Protein AF-A0A7Z9XFA1-F1 (afdb_monomer_lite)

Sequence (265 aa):
MKDLTAIIFPHSYLPGAASDRILSSFDSITVCQPWYMGSASGTENNDGRITIVHPPEDLKPPEDFRRLLSEYRLWMSQNKGCTPLPTWGGGNATWEIRHALRQSGKGVREPIEEQTLKWHLVLHLARALEEDRTSADEMLLRVKAERSPLAEALGEANPSQSLFEDLPLSNSHPPIEERHLRHVLGAWFGLFGSSLPDGGSLLTIAPNVLNYATELFGTGPPKPSMEKGASSFRTIYLPRSSVESRMENDSVRAGLSDRTLILVD

Radius of gyration: 21.14 Å; chains: 1; bounding box: 48×52×67 Å

Foldseek 3Di:
DPQAEAEAPPAQAAEQVRVVLVVVPHVAYEHEHEPPDPDRHVDPPPPVRYHYDYFDPVLHADPCLVVVLVVLVVVCVVVPPDDSADDPDPPNCPVVVVVVVVCVVPDDDDPLNVLSSNLSSLNNSVNVVVVVLVVVLVVLVVLQVDQDPCCVVVVDPDRDRRPSPPPDRPVPPDPPPLSSVLSSLLSSCSRCVVVDDQLGEYEYQDVSNVVSLCVVQVPPDFDFDPDPDPWTKTKDARAADDPPPPCPPRSNNNSNHNYMYIHTD

Secondary structure (DSSP, 8-state):
----EEEE-S-S---HHHHHHHHTT-SEEEEE--TTPPPTTSS----TTEEEEPPPGGGPPPTTHHHHHHHHHHHHHHSBTB-SS--TTTT-HHHHHHHHHHHTTS----HHHHHHHHHHHHHHHHHHHHHHHHHHHHHHHHHHHSPPHHHHHHT-SS----TTTTSPPGGGSPP--HHHHHHHHHHHHHHHGGGSPTTPEEEES-HHHHHHHHHHHT--SPEEP---SSS-EEEEEPPPPPTTSS-TT-HHHHHHTT-EEEEE-

pLDDT: mean 74.29, std 15.78, range [37.62, 95.06]

Structure (mmCIF, N/CA/C/O backbone):
data_AF-A0A7Z9XFA1-F1
#
_entry.id   AF-A0A7Z9XFA1-F1
#
loop_
_atom_site.group_PDB
_atom_site.id
_atom_site.type_symbol
_atom_site.label_atom_id
_atom_site.label_alt_id
_atom_site.label_comp_id
_atom_site.label_asym_id
_atom_site.label_entity_id
_atom_site.label_seq_id
_atom_site.pdbx_PDB_ins_code
_atom_site.Cartn_x
_atom_site.Cartn_y
_atom_site.Cartn_z
_atom_site.occupancy
_atom_site.B_iso_or_equiv
_atom_site.auth_seq_id
_atom_site.auth_comp_id
_atom_site.auth_asym_id
_atom_site.auth_atom_id
_atom_site.pdbx_PDB_model_num
ATOM 1 N N . MET A 1 1 ? -5.273 -27.650 7.503 1.00 37.62 1 MET A N 1
ATOM 2 C CA . MET A 1 1 ? -5.909 -26.354 7.181 1.00 37.62 1 MET A CA 1
ATOM 3 C C . MET A 1 1 ? -4.951 -25.630 6.255 1.00 37.62 1 MET A C 1
ATOM 5 O O . MET A 1 1 ? -3.761 -25.856 6.404 1.00 37.62 1 MET A O 1
ATOM 9 N N . LYS A 1 2 ? -5.439 -24.946 5.216 1.00 44.09 2 LYS A N 1
ATOM 10 C CA . LYS A 1 2 ? -4.559 -24.275 4.246 1.00 44.09 2 LYS A CA 1
ATOM 11 C C . LYS A 1 2 ? -3.846 -23.130 4.962 1.00 44.09 2 LYS A C 1
ATOM 13 O O . LYS A 1 2 ? -4.551 -22.359 5.599 1.00 44.09 2 LYS A O 1
ATOM 18 N N . ASP A 1 3 ? -2.527 -23.046 4.816 1.00 59.94 3 ASP A N 1
ATOM 19 C CA . ASP A 1 3 ? -1.733 -21.913 5.291 1.00 59.94 3 ASP A CA 1
ATOM 20 C C . ASP A 1 3 ? -2.282 -20.634 4.638 1.00 59.94 3 ASP A C 1
ATOM 22 O O . ASP A 1 3 ? -2.136 -20.418 3.429 1.00 59.94 3 ASP A O 1
ATOM 26 N N . LEU A 1 4 ? -3.023 -19.834 5.404 1.00 73.00 4 LEU A N 1
ATOM 27 C CA . LEU A 1 4 ? -3.641 -18.604 4.918 1.00 73.00 4 LEU A CA 1
ATOM 28 C C . LEU A 1 4 ? -2.597 -17.492 4.991 1.00 73.00 4 LEU A C 1
ATOM 30 O O . LEU A 1 4 ? -2.482 -16.790 5.993 1.00 73.00 4 LEU A O 1
ATOM 34 N N . THR A 1 5 ? -1.827 -17.344 3.913 1.00 82.56 5 THR A N 1
ATOM 35 C CA . THR A 1 5 ? -0.900 -16.222 3.734 1.00 82.56 5 THR A CA 1
ATOM 36 C C . THR A 1 5 ? -1.596 -15.072 3.017 1.00 82.56 5 THR A C 1
ATOM 38 O O . THR A 1 5 ? -2.158 -15.253 1.934 1.00 82.56 5 THR A O 1
ATOM 41 N N . ALA A 1 6 ? -1.524 -13.874 3.597 1.00 85.94 6 ALA A N 1
ATOM 42 C CA . ALA A 1 6 ? -2.073 -12.662 2.996 1.00 85.94 6 ALA A CA 1
ATOM 43 C C . ALA A 1 6 ? -1.002 -11.590 2.786 1.00 85.94 6 ALA A C 1
ATOM 45 O O . ALA A 1 6 ? -0.051 -11.482 3.562 1.00 85.94 6 ALA A O 1
ATOM 46 N N . ILE A 1 7 ? -1.164 -10.776 1.742 1.00 91.62 7 ILE A N 1
ATOM 47 C CA . ILE A 1 7 ? -0.257 -9.665 1.439 1.00 91.62 7 ILE A CA 1
ATOM 48 C C . ILE A 1 7 ? -0.953 -8.363 1.807 1.00 91.62 7 ILE A C 1
ATOM 50 O O . ILE A 1 7 ? -2.020 -8.066 1.273 1.00 91.62 7 ILE A O 1
ATOM 54 N N . ILE A 1 8 ? -0.355 -7.582 2.702 1.00 91.31 8 ILE A N 1
ATOM 55 C CA . ILE A 1 8 ? -0.896 -6.284 3.096 1.00 91.31 8 ILE A CA 1
ATOM 56 C C . ILE A 1 8 ? -0.854 -5.324 1.908 1.00 91.31 8 ILE A C 1
ATOM 58 O O . ILE A 1 8 ? 0.174 -5.154 1.253 1.00 91.31 8 ILE A O 1
ATOM 62 N N . PHE A 1 9 ? -1.993 -4.690 1.647 1.00 90.44 9 PHE A N 1
ATOM 63 C CA . PHE A 1 9 ? -2.229 -3.874 0.472 1.00 90.44 9 PHE A CA 1
ATOM 64 C C . PHE A 1 9 ? -3.149 -2.679 0.776 1.00 90.44 9 PHE A C 1
ATOM 66 O O . PHE A 1 9 ? -4.169 -2.837 1.450 1.00 90.44 9 PHE A O 1
ATOM 73 N N . PRO A 1 10 ? -2.851 -1.480 0.248 1.00 88.06 10 PRO A N 1
ATOM 74 C CA . PRO A 1 10 ? -1.561 -1.023 -0.285 1.00 88.06 10 PRO A CA 1
ATOM 75 C C . PRO A 1 10 ? -0.602 -0.561 0.831 1.00 88.06 10 PRO A C 1
ATOM 77 O O . PRO A 1 10 ? 0.378 0.131 0.562 1.00 88.06 10 PRO A O 1
ATOM 80 N N . HIS A 1 11 ? -0.915 -0.861 2.092 1.00 84.19 11 HIS A N 1
ATOM 81 C CA . HIS A 1 11 ? -0.207 -0.304 3.239 1.00 84.19 11 HIS A CA 1
ATOM 82 C C . HIS A 1 11 ? 1.220 -0.854 3.350 1.00 84.19 11 HIS A C 1
ATOM 84 O O . HIS A 1 11 ? 1.464 -2.049 3.184 1.00 84.19 11 HIS A O 1
ATOM 90 N N . SER A 1 12 ? 2.162 0.029 3.680 1.00 78.94 12 SER A N 1
ATOM 91 C CA . SER A 1 12 ? 3.558 -0.319 4.004 1.00 78.94 12 SER A CA 1
ATOM 92 C C . SER A 1 12 ? 3.850 -0.228 5.505 1.00 78.94 12 SER A C 1
ATOM 94 O O . SER A 1 12 ? 5.006 -0.255 5.931 1.00 78.94 12 SER A O 1
ATOM 96 N N . TYR A 1 13 ? 2.798 -0.062 6.299 1.00 78.75 13 TYR A N 1
ATOM 97 C CA . TYR A 1 13 ? 2.817 0.062 7.745 1.00 78.75 13 TYR A CA 1
ATOM 98 C C . TYR A 1 13 ? 1.612 -0.679 8.309 1.00 78.75 13 TYR A C 1
ATOM 100 O O . TYR A 1 13 ? 0.538 -0.677 7.704 1.00 78.75 13 TYR A O 1
ATOM 108 N N . LEU A 1 14 ? 1.802 -1.324 9.455 1.00 76.62 14 LEU A N 1
ATOM 109 C CA . LEU A 1 14 ? 0.739 -2.031 10.135 1.00 76.62 14 LEU A CA 1
ATOM 110 C C . LEU A 1 14 ? 0.740 -1.655 11.625 1.00 76.62 14 LEU A C 1
ATOM 112 O O . LEU A 1 14 ? 1.690 -1.996 12.334 1.00 76.62 14 LEU A O 1
ATOM 116 N N . PRO A 1 15 ? -0.297 -0.947 12.112 1.00 72.00 15 PRO A N 1
ATOM 117 C CA . PRO A 1 15 ? -0.417 -0.616 13.528 1.00 72.00 15 PRO A CA 1
ATOM 118 C C . PRO A 1 15 ? -0.464 -1.879 14.397 1.00 72.00 15 PRO A C 1
ATOM 120 O O . PRO A 1 15 ? -1.084 -2.868 14.006 1.00 72.00 15 PRO A O 1
ATOM 123 N N . GLY A 1 16 ? 0.104 -1.831 15.606 1.00 70.00 16 GLY A N 1
ATOM 124 C CA . GLY A 1 16 ? 0.173 -2.995 16.508 1.00 70.00 16 GLY A CA 1
ATOM 125 C C . GLY A 1 16 ? -1.194 -3.617 16.843 1.00 70.00 16 GLY A C 1
ATOM 126 O O . GLY A 1 16 ? -1.362 -4.832 16.835 1.00 70.00 16 GLY A O 1
ATOM 127 N N . ALA A 1 17 ? -2.228 -2.794 17.040 1.00 71.19 17 ALA A N 1
ATOM 128 C CA . ALA A 1 17 ? -3.584 -3.305 17.265 1.00 71.19 17 ALA A CA 1
ATOM 129 C C . ALA A 1 17 ? -4.163 -4.026 16.027 1.00 71.19 17 ALA A C 1
ATOM 131 O O . ALA A 1 17 ? -4.933 -4.980 16.153 1.00 71.19 17 ALA A O 1
ATOM 132 N N . ALA A 1 18 ? -3.779 -3.593 14.821 1.00 75.62 18 ALA A N 1
ATOM 133 C CA . ALA A 1 18 ? -4.190 -4.232 13.577 1.00 75.62 18 ALA A CA 1
ATOM 134 C C . ALA A 1 18 ? -3.408 -5.531 13.316 1.00 75.62 18 ALA A C 1
ATOM 136 O O . ALA A 1 18 ? -3.999 -6.472 12.781 1.00 75.62 18 ALA A O 1
ATOM 137 N N . SER A 1 19 ? -2.128 -5.627 13.716 1.00 79.31 19 SER A N 1
ATOM 138 C CA . SER A 1 19 ? -1.338 -6.865 13.563 1.00 79.31 19 SER A CA 1
ATOM 139 C C . SER A 1 19 ? -1.938 -8.001 14.344 1.00 79.31 19 SER A C 1
ATOM 141 O O . SER A 1 19 ? -2.145 -9.063 13.769 1.00 79.31 19 SER A O 1
ATOM 143 N N . ASP A 1 20 ? -2.285 -7.773 15.606 1.00 80.44 20 ASP A N 1
ATOM 144 C CA . ASP A 1 20 ? -2.799 -8.836 16.465 1.00 80.44 20 ASP A CA 1
ATOM 145 C C . ASP A 1 20 ? -4.132 -9.369 15.933 1.00 80.44 20 ASP A C 1
ATOM 147 O O . ASP A 1 20 ? -4.353 -10.580 15.855 1.00 80.44 20 ASP A O 1
ATOM 151 N N . ARG A 1 21 ? -5.000 -8.460 15.470 1.00 80.31 21 ARG A N 1
ATOM 152 C CA . ARG A 1 21 ? -6.277 -8.816 14.847 1.00 80.31 21 ARG A CA 1
ATOM 153 C C . ARG A 1 21 ? -6.078 -9.634 13.577 1.00 80.31 21 ARG A C 1
ATOM 155 O O . ARG A 1 21 ? -6.737 -10.654 13.407 1.00 80.31 21 ARG A O 1
ATOM 162 N N . ILE A 1 22 ? -5.181 -9.218 12.690 1.00 84.06 22 ILE A N 1
ATOM 163 C CA . ILE A 1 22 ? -4.935 -9.923 11.429 1.00 84.06 22 ILE A CA 1
ATOM 164 C C . ILE A 1 22 ? -4.282 -11.286 11.697 1.00 84.06 22 ILE A C 1
ATOM 166 O O . ILE A 1 22 ? -4.760 -12.308 11.216 1.00 84.06 22 ILE A O 1
ATOM 170 N N . LEU A 1 23 ? -3.250 -11.330 12.536 1.00 84.62 23 LEU A N 1
ATOM 171 C CA . LEU A 1 23 ? -2.526 -12.550 12.898 1.00 84.62 23 LEU A CA 1
ATOM 172 C C . LEU A 1 23 ? -3.360 -13.541 13.726 1.00 84.62 23 LEU A C 1
ATOM 174 O O . LEU A 1 23 ? -2.935 -14.677 13.927 1.00 84.62 23 LEU A O 1
ATOM 178 N N . SER A 1 24 ? -4.540 -13.145 14.214 1.00 83.38 24 SER A N 1
ATOM 179 C CA . SER A 1 24 ? -5.517 -14.077 14.795 1.00 83.38 24 SER A CA 1
ATOM 180 C C . SER A 1 24 ? -6.220 -14.946 13.745 1.00 83.38 24 SER A C 1
ATOM 182 O O . SER A 1 24 ? -6.777 -15.987 14.082 1.00 83.38 24 SER A O 1
ATOM 184 N N . SER A 1 25 ? -6.226 -14.503 12.484 1.00 83.06 25 SER A N 1
ATOM 185 C CA . SER A 1 25 ? -7.003 -15.103 11.392 1.00 83.06 25 SER A CA 1
ATOM 186 C C . SER A 1 25 ? -6.153 -15.561 10.203 1.00 83.06 25 SER A C 1
ATOM 188 O O . SER A 1 25 ? -6.661 -16.264 9.334 1.00 83.06 25 SER A O 1
ATOM 190 N N . PHE A 1 26 ? -4.878 -15.173 10.163 1.00 84.56 26 PHE A N 1
ATOM 191 C CA . PHE A 1 26 ? -3.915 -15.553 9.132 1.00 84.56 26 PHE A CA 1
ATOM 192 C C . PHE A 1 26 ? -2.676 -16.171 9.780 1.00 84.56 26 PHE A C 1
ATOM 194 O O . PHE A 1 26 ? -2.182 -15.663 10.789 1.00 84.56 26 PHE A O 1
ATOM 201 N N . ASP A 1 27 ? -2.160 -17.246 9.183 1.00 84.94 27 ASP A N 1
ATOM 20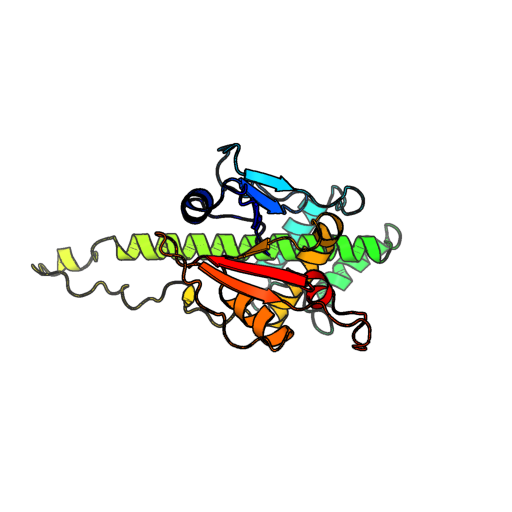2 C CA . ASP A 1 27 ? -0.977 -17.952 9.691 1.00 84.94 27 ASP A CA 1
ATOM 203 C C . ASP A 1 27 ? 0.289 -17.109 9.522 1.00 84.94 27 ASP A C 1
ATOM 205 O O . ASP A 1 27 ? 1.179 -17.113 10.375 1.00 84.94 27 ASP A O 1
ATOM 209 N N . SER A 1 28 ? 0.353 -16.358 8.421 1.00 87.25 28 SER A N 1
ATOM 210 C CA . SER A 1 28 ? 1.429 -15.423 8.125 1.00 87.25 28 SER A CA 1
ATOM 211 C C . SER A 1 28 ? 0.945 -14.253 7.274 1.00 87.25 28 SER A C 1
ATOM 213 O O . SER A 1 28 ? -0.002 -14.361 6.490 1.00 87.25 28 SER A O 1
ATOM 215 N N . ILE A 1 29 ? 1.620 -13.114 7.414 1.00 88.31 29 ILE A N 1
ATOM 216 C CA . ILE A 1 29 ? 1.368 -11.922 6.606 1.00 88.31 29 ILE A CA 1
ATOM 217 C C . ILE A 1 29 ? 2.644 -11.438 5.937 1.00 88.31 29 ILE A C 1
ATOM 219 O O . ILE A 1 29 ? 3.723 -11.452 6.525 1.00 88.31 29 ILE A O 1
ATOM 223 N N . THR A 1 30 ? 2.507 -10.976 4.699 1.00 89.94 30 THR A N 1
ATOM 224 C CA . THR A 1 30 ? 3.579 -10.307 3.963 1.00 89.94 30 THR A CA 1
ATOM 225 C C . THR A 1 30 ? 3.333 -8.808 3.951 1.00 89.94 30 THR A C 1
ATOM 227 O O . THR A 1 30 ? 2.271 -8.358 3.521 1.00 89.94 30 THR A O 1
ATOM 230 N N . VAL A 1 31 ? 4.319 -8.029 4.388 1.00 90.12 31 VAL A N 1
ATOM 231 C CA . VAL A 1 31 ? 4.293 -6.567 4.328 1.00 90.12 31 VAL A CA 1
ATOM 232 C C . VAL A 1 31 ? 5.292 -6.087 3.284 1.00 90.12 31 VAL A C 1
ATOM 234 O O . VAL A 1 31 ? 6.493 -6.341 3.379 1.00 90.12 31 VAL A O 1
ATOM 237 N N . CYS A 1 32 ? 4.790 -5.369 2.285 1.00 91.31 32 CYS A N 1
ATOM 238 C CA . CYS A 1 32 ? 5.608 -4.761 1.245 1.00 91.31 32 CYS A CA 1
ATOM 239 C C . CYS A 1 32 ? 6.155 -3.410 1.732 1.00 91.31 32 CYS A C 1
ATOM 241 O O . CYS A 1 32 ? 5.410 -2.433 1.864 1.00 91.31 32 CYS A O 1
ATOM 243 N N . GLN A 1 33 ? 7.461 -3.355 2.008 1.00 92.00 33 GLN A N 1
ATOM 244 C CA . GLN A 1 33 ? 8.127 -2.194 2.597 1.00 92.00 33 GLN A CA 1
ATOM 245 C C . GLN A 1 33 ? 9.089 -1.537 1.594 1.00 92.00 33 GLN A C 1
ATOM 247 O O . GLN A 1 33 ? 10.103 -2.137 1.231 1.00 92.00 33 GLN A O 1
ATOM 252 N N . PRO A 1 34 ? 8.833 -0.286 1.174 1.00 92.75 34 PRO A N 1
ATOM 253 C CA . PRO A 1 34 ? 9.753 0.483 0.346 1.00 92.75 34 PRO A CA 1
ATOM 254 C C . PRO A 1 34 ? 11.147 0.595 0.967 1.00 92.75 34 PRO A C 1
ATOM 256 O O . PRO A 1 34 ? 11.316 0.647 2.189 1.00 92.75 34 PRO A O 1
ATOM 259 N N . TRP A 1 35 ? 12.165 0.682 0.115 1.00 92.06 35 TRP A N 1
ATOM 260 C CA . TRP A 1 35 ? 13.543 0.891 0.546 1.00 92.06 35 TRP A CA 1
ATOM 261 C C . TRP A 1 35 ? 13.679 2.152 1.408 1.00 92.06 35 TRP A C 1
ATOM 263 O O . TRP A 1 35 ? 13.009 3.165 1.192 1.00 92.06 35 TRP A O 1
ATOM 273 N N . TYR A 1 36 ? 14.570 2.078 2.401 1.00 89.81 36 TYR A N 1
ATOM 274 C CA . TYR A 1 36 ? 14.840 3.136 3.385 1.00 89.81 36 TYR A CA 1
ATOM 275 C C . TYR A 1 36 ? 13.651 3.556 4.260 1.00 89.81 36 TYR A C 1
ATOM 277 O O . TYR A 1 36 ? 13.759 4.544 4.988 1.00 89.81 36 TYR A O 1
ATOM 285 N N . MET A 1 37 ? 12.530 2.840 4.206 1.00 86.88 37 MET A N 1
ATOM 286 C CA . MET A 1 37 ? 11.410 3.050 5.115 1.00 86.88 37 MET A CA 1
ATOM 287 C C . MET A 1 37 ? 11.708 2.408 6.478 1.00 86.88 37 MET A C 1
ATOM 289 O O . MET A 1 37 ? 12.384 1.380 6.538 1.00 86.88 37 MET A O 1
ATOM 293 N N . GLY A 1 38 ? 11.233 3.024 7.568 1.00 77.88 38 GLY A N 1
ATOM 294 C CA . GLY A 1 38 ? 11.349 2.464 8.921 1.00 77.88 38 GLY A CA 1
ATOM 295 C C . GLY A 1 38 ? 10.580 1.147 9.080 1.00 77.88 38 GLY A C 1
ATOM 296 O O . GLY A 1 38 ? 9.800 0.780 8.204 1.00 77.88 38 GLY A O 1
ATOM 297 N N . SER A 1 39 ? 10.776 0.432 10.193 1.00 70.69 39 SER A N 1
ATOM 298 C CA . SER A 1 39 ? 10.099 -0.855 10.433 1.00 70.69 39 SER A CA 1
ATOM 299 C C . SER A 1 39 ? 8.576 -0.732 10.309 1.00 70.69 39 SER A C 1
ATOM 301 O O . SER A 1 39 ? 7.979 0.194 10.866 1.00 70.69 39 SER A O 1
ATOM 303 N N . ALA A 1 40 ? 7.946 -1.642 9.564 1.00 61.28 40 ALA A N 1
ATOM 304 C CA . ALA A 1 40 ? 6.504 -1.644 9.336 1.00 61.28 40 ALA A CA 1
ATOM 305 C C . ALA A 1 40 ? 5.661 -1.980 10.582 1.00 61.28 40 ALA A C 1
ATOM 307 O O . ALA A 1 40 ? 4.485 -1.637 10.602 1.00 61.28 40 ALA A O 1
ATOM 308 N N . SER A 1 41 ? 6.241 -2.604 11.613 1.00 56.28 41 SER A N 1
ATOM 309 C CA . SER A 1 41 ? 5.545 -3.046 12.836 1.00 56.28 41 SER A CA 1
ATOM 310 C C . SER A 1 41 ? 5.582 -2.034 13.990 1.00 56.28 41 SER A C 1
ATOM 312 O O . SER A 1 41 ? 5.064 -2.314 15.070 1.00 56.28 41 SER A O 1
ATOM 314 N N . GLY A 1 42 ? 6.256 -0.884 13.831 1.00 52.22 42 GLY A N 1
ATOM 315 C CA . GLY A 1 42 ? 6.426 0.132 14.891 1.00 52.22 42 GLY A CA 1
ATOM 316 C C . GLY A 1 42 ? 7.200 -0.335 16.140 1.00 52.22 42 GLY A C 1
ATOM 317 O O . GLY A 1 42 ? 7.574 0.478 16.977 1.00 52.22 42 GLY A O 1
ATOM 318 N N . THR A 1 43 ? 7.485 -1.630 16.248 1.00 46.84 43 THR A N 1
ATOM 319 C CA . THR A 1 43 ? 8.202 -2.294 17.332 1.00 46.84 43 THR A CA 1
ATOM 320 C C . THR A 1 43 ? 9.123 -3.338 16.714 1.00 46.84 43 THR A C 1
ATOM 322 O O . THR A 1 43 ? 8.735 -4.047 15.787 1.00 46.84 43 THR A O 1
ATOM 325 N N . GLU A 1 44 ? 10.348 -3.463 17.218 1.00 49.00 44 GLU A N 1
ATOM 326 C CA . GLU A 1 44 ? 11.318 -4.507 16.835 1.00 49.00 44 GLU A CA 1
ATOM 327 C C . GLU A 1 44 ? 10.875 -5.925 17.267 1.00 49.00 44 GLU A C 1
ATOM 329 O O . GLU A 1 44 ? 11.697 -6.818 17.459 1.00 49.00 44 GLU A O 1
ATOM 334 N N . ASN A 1 45 ? 9.571 -6.153 17.448 1.00 48.19 45 ASN A N 1
ATOM 335 C CA . ASN A 1 45 ? 9.018 -7.476 17.665 1.00 48.19 45 ASN A CA 1
ATOM 336 C C . ASN A 1 45 ? 8.991 -8.202 16.317 1.00 48.19 45 ASN A C 1
ATOM 338 O O . ASN A 1 45 ? 8.052 -8.075 15.533 1.00 48.19 45 ASN A O 1
ATOM 342 N N . ASN A 1 46 ? 10.056 -8.956 16.051 1.00 58.69 46 ASN A N 1
ATOM 343 C CA . ASN A 1 46 ? 10.097 -9.961 14.995 1.00 58.69 46 ASN A CA 1
ATOM 344 C C . ASN A 1 46 ? 9.127 -11.105 15.347 1.00 58.69 46 ASN A C 1
ATOM 346 O O . ASN A 1 46 ? 9.553 -12.168 15.800 1.00 58.69 46 ASN A O 1
ATOM 350 N N . ASP A 1 47 ? 7.818 -10.896 15.172 1.00 70.69 47 ASP A N 1
ATOM 351 C CA . ASP A 1 47 ? 6.877 -12.015 15.090 1.00 70.69 47 ASP A CA 1
ATOM 352 C C . ASP A 1 47 ? 7.232 -12.799 13.819 1.00 70.69 47 ASP A C 1
ATOM 354 O O . ASP A 1 47 ? 7.161 -12.265 12.710 1.00 70.69 47 ASP A O 1
ATOM 358 N N . GLY A 1 48 ? 7.641 -14.062 13.976 1.00 78.94 48 GLY A N 1
ATOM 359 C CA . GLY A 1 48 ? 8.048 -14.935 12.868 1.00 78.94 48 GLY A CA 1
ATOM 360 C C . GLY A 1 48 ? 6.952 -15.176 11.822 1.00 78.94 48 GLY A C 1
ATOM 361 O O . GLY A 1 48 ? 7.228 -15.759 10.777 1.00 78.94 48 GLY A O 1
ATOM 362 N N . ARG A 1 49 ? 5.721 -14.720 12.084 1.00 85.00 49 ARG A N 1
ATOM 363 C CA . ARG A 1 49 ? 4.592 -14.746 11.148 1.00 85.00 49 ARG A CA 1
ATOM 364 C C . ARG A 1 49 ? 4.540 -13.536 10.211 1.00 85.00 49 ARG A C 1
ATOM 366 O O . ARG A 1 49 ? 3.774 -13.564 9.251 1.00 85.00 49 ARG A O 1
ATOM 373 N N . ILE A 1 50 ? 5.332 -12.488 10.448 1.00 86.19 50 ILE A N 1
ATOM 374 C CA . ILE A 1 50 ? 5.396 -11.297 9.589 1.00 86.19 50 ILE A CA 1
ATOM 375 C C . ILE A 1 50 ? 6.633 -11.381 8.691 1.00 86.19 50 ILE A C 1
ATOM 377 O O . ILE A 1 50 ? 7.767 -11.339 9.159 1.00 86.19 50 ILE A O 1
ATOM 381 N N . THR A 1 51 ? 6.418 -11.455 7.380 1.00 88.25 51 THR A N 1
ATOM 382 C CA . THR A 1 51 ? 7.484 -11.419 6.371 1.00 88.25 51 THR A CA 1
ATOM 383 C C . THR A 1 51 ? 7.544 -10.038 5.729 1.00 88.25 51 THR A C 1
ATOM 385 O O . THR A 1 51 ? 6.537 -9.543 5.228 1.00 88.25 51 THR A O 1
ATOM 388 N N . ILE A 1 52 ? 8.721 -9.413 5.707 1.00 88.12 52 ILE A N 1
ATOM 389 C CA . ILE A 1 52 ? 8.932 -8.134 5.020 1.00 88.12 52 ILE A CA 1
ATOM 390 C C . ILE A 1 52 ? 9.510 -8.404 3.632 1.00 88.12 52 ILE A C 1
ATOM 392 O O . ILE A 1 52 ? 10.524 -9.086 3.499 1.00 88.12 52 ILE A O 1
ATOM 396 N N . VAL A 1 53 ? 8.878 -7.841 2.603 1.00 90.25 53 VAL A N 1
ATOM 397 C CA . VAL A 1 53 ? 9.358 -7.888 1.217 1.00 90.25 53 VAL A CA 1
ATOM 398 C C . VAL A 1 53 ? 9.713 -6.480 0.763 1.00 90.25 53 VAL A C 1
ATOM 400 O O . VAL A 1 53 ? 8.895 -5.561 0.838 1.00 90.25 53 VAL A O 1
ATOM 403 N N . HIS A 1 54 ? 10.938 -6.316 0.272 1.00 92.25 54 HIS A N 1
ATOM 404 C CA . HIS A 1 54 ? 11.396 -5.078 -0.350 1.00 92.25 54 HIS A CA 1
ATOM 405 C C . HIS A 1 54 ? 11.177 -5.103 -1.867 1.00 92.25 54 HIS A C 1
ATOM 407 O O . HIS A 1 54 ? 11.072 -6.185 -2.453 1.00 92.25 54 HIS A O 1
ATOM 413 N N . PRO A 1 55 ? 11.116 -3.927 -2.523 1.00 93.44 55 PRO A N 1
ATOM 414 C CA . PRO A 1 55 ? 11.172 -3.866 -3.976 1.00 93.44 55 PRO A CA 1
ATOM 415 C C . PRO A 1 55 ? 12.462 -4.526 -4.491 1.00 93.44 55 PRO A C 1
ATOM 417 O O . PRO A 1 55 ? 13.469 -4.508 -3.775 1.00 93.44 55 PRO A O 1
ATOM 420 N N . PRO A 1 56 ? 12.469 -5.053 -5.724 1.00 92.88 56 PRO A N 1
ATOM 421 C CA . PRO A 1 56 ? 13.681 -5.503 -6.404 1.00 92.88 56 PRO A CA 1
ATOM 422 C C . PRO A 1 56 ? 14.849 -4.497 -6.314 1.00 92.88 56 PRO A C 1
ATOM 424 O O . PRO A 1 56 ? 14.635 -3.287 -6.189 1.00 92.88 56 PRO A O 1
ATOM 427 N N . GLU A 1 57 ? 16.095 -4.985 -6.345 1.00 91.25 57 GLU A N 1
ATOM 428 C CA . GLU A 1 57 ? 17.298 -4.140 -6.185 1.00 91.25 57 GLU A CA 1
ATOM 429 C C . GLU A 1 57 ? 17.471 -3.125 -7.329 1.00 91.25 57 GLU A C 1
ATOM 431 O O . GLU A 1 57 ? 17.977 -2.031 -7.101 1.00 91.25 57 GLU A O 1
ATOM 436 N N . ASP A 1 58 ? 17.000 -3.429 -8.537 1.00 90.25 58 ASP A N 1
ATOM 437 C CA . ASP A 1 58 ? 16.943 -2.492 -9.669 1.00 90.25 58 ASP A CA 1
ATOM 438 C C . ASP A 1 58 ? 15.935 -1.351 -9.444 1.00 90.25 58 ASP A C 1
ATOM 440 O O . ASP A 1 58 ? 16.081 -0.267 -10.006 1.00 90.25 58 ASP A O 1
ATOM 444 N N . LEU A 1 59 ? 14.954 -1.555 -8.559 1.00 91.88 59 LEU A N 1
ATOM 445 C CA . LEU A 1 59 ? 14.015 -0.528 -8.101 1.00 91.88 59 LEU A CA 1
ATOM 446 C C . LEU A 1 59 ? 14.457 0.134 -6.789 1.00 91.88 59 LEU A C 1
ATOM 448 O O . LEU A 1 59 ? 13.665 0.809 -6.118 1.00 91.88 59 LEU A O 1
ATOM 452 N N . LYS A 1 60 ? 15.714 -0.044 -6.381 1.00 92.44 60 LYS A N 1
ATOM 453 C CA . LYS A 1 60 ? 16.259 0.615 -5.199 1.00 92.44 60 LYS A CA 1
ATOM 454 C C . LYS A 1 60 ? 16.578 2.076 -5.498 1.00 92.44 60 LYS A C 1
ATOM 456 O O . LYS A 1 60 ? 17.307 2.371 -6.443 1.00 92.44 60 LYS A O 1
ATOM 461 N N . PRO A 1 61 ? 16.064 3.024 -4.696 1.00 88.94 61 PRO A N 1
ATOM 462 C CA . PRO A 1 61 ? 16.359 4.420 -4.919 1.00 88.94 61 PRO A CA 1
ATOM 463 C C . PRO A 1 61 ? 17.814 4.714 -4.510 1.00 88.94 61 PRO A C 1
ATOM 465 O O . PRO A 1 61 ? 18.400 3.996 -3.686 1.00 88.94 61 PRO A O 1
ATOM 468 N N . PRO A 1 62 ? 18.408 5.788 -5.052 1.00 87.00 62 PRO A N 1
ATOM 469 C CA . PRO A 1 62 ? 19.785 6.163 -4.753 1.00 87.00 62 PRO A CA 1
ATOM 470 C C . PRO A 1 62 ? 19.979 6.459 -3.261 1.00 87.00 62 PRO A C 1
ATOM 472 O O . PRO A 1 62 ? 19.035 6.805 -2.549 1.00 87.00 62 PRO A O 1
ATOM 475 N N . GLU A 1 63 ? 21.218 6.366 -2.781 1.00 83.00 63 GLU A N 1
ATOM 476 C CA . GLU A 1 63 ? 21.551 6.554 -1.358 1.00 83.00 63 GLU A CA 1
ATOM 477 C C . GLU A 1 63 ? 21.117 7.924 -0.809 1.00 83.00 63 GLU A C 1
ATOM 479 O O . GLU A 1 63 ? 20.749 8.054 0.360 1.00 83.00 63 GLU A O 1
ATOM 484 N N . ASP A 1 64 ? 21.090 8.954 -1.662 1.00 84.38 64 ASP A N 1
ATOM 485 C CA . ASP A 1 64 ? 20.668 10.300 -1.281 1.00 84.38 64 ASP A CA 1
ATOM 486 C C . ASP A 1 64 ? 19.142 10.476 -1.190 1.00 84.38 64 ASP A C 1
ATOM 488 O O . ASP A 1 64 ? 18.665 11.559 -0.843 1.00 84.38 64 ASP A O 1
ATOM 492 N N . PHE A 1 65 ? 18.365 9.410 -1.406 1.00 87.56 65 PHE A N 1
ATOM 493 C CA . PHE A 1 65 ? 16.911 9.420 -1.274 1.00 87.56 65 PHE A CA 1
ATOM 494 C C . PHE A 1 65 ? 16.439 9.907 0.097 1.00 87.56 65 PHE A C 1
ATOM 496 O O . PHE A 1 65 ? 15.516 10.714 0.176 1.00 87.56 65 PHE A O 1
ATOM 503 N N . ARG A 1 66 ? 17.093 9.482 1.188 1.00 86.88 66 ARG A N 1
ATOM 504 C CA . ARG A 1 66 ? 16.718 9.921 2.548 1.00 86.88 66 ARG A CA 1
ATOM 505 C C . ARG A 1 66 ? 16.827 11.439 2.702 1.00 86.88 66 ARG A C 1
ATOM 507 O O . ARG A 1 66 ? 15.960 12.065 3.311 1.00 86.88 66 ARG A O 1
ATOM 514 N N . ARG A 1 67 ? 17.863 12.037 2.100 1.00 85.75 67 ARG A N 1
ATOM 515 C CA . ARG A 1 67 ? 18.037 13.492 2.053 1.00 85.75 67 ARG A CA 1
ATOM 516 C C . ARG A 1 67 ? 16.912 14.132 1.241 1.00 85.75 67 ARG A C 1
ATOM 518 O O . ARG A 1 67 ? 16.257 15.036 1.752 1.00 85.75 67 ARG A O 1
ATOM 525 N N . LEU A 1 68 ? 16.631 13.629 0.037 1.00 84.12 68 LEU A N 1
ATOM 526 C CA . LEU A 1 68 ? 15.549 14.141 -0.818 1.00 84.12 68 LEU A CA 1
ATOM 527 C C . LEU A 1 68 ? 14.179 14.089 -0.123 1.00 84.12 68 LEU A C 1
ATOM 529 O O . LEU A 1 68 ? 13.431 15.063 -0.167 1.00 84.12 68 LEU A O 1
ATOM 533 N N . LEU A 1 69 ? 13.876 12.990 0.572 1.00 85.19 69 LEU A N 1
ATOM 534 C CA . LEU A 1 69 ? 12.646 12.834 1.345 1.00 85.19 69 LEU A CA 1
ATOM 535 C C . LEU A 1 69 ? 12.549 13.876 2.467 1.00 85.19 69 LEU A C 1
ATOM 537 O O . LEU A 1 69 ? 11.494 14.482 2.655 1.00 85.19 69 LEU A O 1
ATOM 541 N N . SER A 1 70 ? 13.644 14.117 3.194 1.00 84.88 70 SER A N 1
ATOM 542 C CA . SER A 1 70 ? 13.672 15.127 4.259 1.00 84.88 70 SER A CA 1
ATOM 543 C C . SER A 1 70 ? 13.487 16.550 3.723 1.00 84.88 70 SER A C 1
ATOM 545 O O . SER A 1 70 ? 12.716 17.323 4.291 1.00 84.88 70 SER A O 1
ATOM 547 N N . GLU A 1 71 ? 14.110 16.877 2.586 1.00 84.50 71 GLU A N 1
ATOM 548 C CA . GLU A 1 71 ? 13.942 18.170 1.922 1.00 84.50 71 GLU A CA 1
ATOM 549 C C . GLU A 1 71 ? 12.501 18.370 1.446 1.00 84.50 71 GLU A C 1
ATOM 551 O O . GLU A 1 71 ? 11.934 19.446 1.633 1.00 84.50 71 GLU A O 1
ATOM 556 N N . TYR A 1 72 ? 11.885 17.332 0.870 1.00 81.62 72 TYR A N 1
ATOM 557 C CA . TYR A 1 72 ? 10.493 17.391 0.432 1.00 81.62 72 TYR A CA 1
ATOM 558 C C . TYR A 1 72 ? 9.535 17.600 1.611 1.00 81.62 72 TYR A C 1
ATOM 560 O O . TYR A 1 72 ? 8.664 18.466 1.556 1.00 81.62 72 TYR A O 1
ATOM 568 N N . ARG A 1 73 ? 9.723 16.862 2.713 1.00 81.75 73 ARG A N 1
ATOM 569 C CA . ARG A 1 73 ? 8.921 17.027 3.936 1.00 81.75 73 ARG A CA 1
ATOM 570 C C . ARG A 1 73 ? 9.063 18.430 4.531 1.00 81.75 73 ARG A C 1
ATOM 572 O O . ARG A 1 73 ? 8.059 19.036 4.899 1.00 81.75 73 ARG A O 1
ATOM 579 N N . LEU A 1 74 ? 10.284 18.968 4.576 1.00 83.00 74 LEU A N 1
ATOM 580 C CA . LEU A 1 74 ? 10.533 20.343 5.016 1.00 83.00 74 LEU A CA 1
ATOM 581 C C . LEU A 1 74 ? 9.852 21.363 4.098 1.00 83.00 74 LEU A C 1
ATOM 583 O O . LEU A 1 74 ? 9.262 22.331 4.566 1.00 83.00 74 LEU A O 1
ATOM 587 N N . TRP A 1 75 ? 9.902 21.147 2.786 1.00 81.12 75 TRP A N 1
ATOM 588 C CA . TRP A 1 75 ? 9.216 22.018 1.842 1.00 81.12 75 TRP A CA 1
ATOM 589 C C . TRP A 1 75 ? 7.698 21.993 2.057 1.00 81.12 75 TRP A C 1
ATOM 591 O O . TRP A 1 75 ? 7.085 23.057 2.127 1.00 81.12 75 TRP A O 1
ATOM 601 N N . MET A 1 76 ? 7.089 20.818 2.239 1.00 74.38 76 MET A N 1
ATOM 602 C CA . MET A 1 76 ? 5.655 20.714 2.532 1.00 74.38 76 MET A CA 1
ATOM 603 C C . MET A 1 76 ? 5.264 21.442 3.823 1.00 74.38 76 MET A C 1
ATOM 605 O O . MET A 1 76 ? 4.248 22.132 3.847 1.00 74.38 76 MET A O 1
ATOM 609 N N . SER A 1 77 ? 6.071 21.341 4.886 1.00 77.06 77 SER A N 1
ATOM 610 C CA . SER A 1 77 ? 5.765 22.018 6.155 1.00 77.06 77 SER A CA 1
ATOM 611 C C . SER A 1 77 ? 5.806 23.547 6.036 1.00 77.06 77 SER A C 1
ATOM 613 O O . SER A 1 77 ? 5.064 24.242 6.735 1.00 77.06 77 SER A O 1
ATOM 615 N N . GLN A 1 78 ? 6.622 24.064 5.112 1.00 76.62 78 GLN A N 1
ATOM 616 C CA . GLN A 1 78 ? 6.715 25.484 4.766 1.00 76.62 78 GLN A CA 1
ATOM 617 C C . GLN A 1 78 ? 5.627 25.945 3.780 1.00 76.62 78 GLN A C 1
ATOM 619 O O . GLN A 1 78 ? 5.351 27.138 3.704 1.00 76.62 78 GLN A O 1
ATOM 624 N N . ASN A 1 79 ? 4.998 25.026 3.040 1.00 71.44 79 ASN A N 1
ATOM 625 C CA . ASN A 1 79 ? 4.012 25.315 1.989 1.00 71.44 79 ASN A CA 1
ATOM 626 C C . ASN A 1 79 ? 2.652 24.686 2.332 1.00 71.44 79 ASN A C 1
ATOM 628 O O . ASN A 1 79 ? 2.094 23.884 1.578 1.00 71.44 79 ASN A O 1
ATOM 632 N N . LYS A 1 80 ? 2.114 25.059 3.501 1.00 66.19 80 LYS A N 1
ATOM 633 C CA . LYS A 1 80 ? 0.792 24.619 3.969 1.00 66.19 80 LYS A CA 1
ATOM 634 C C . LYS A 1 80 ? -0.283 25.076 2.973 1.00 66.19 80 LYS A C 1
ATOM 636 O O . LYS A 1 80 ? -0.506 26.272 2.822 1.00 66.19 80 LYS A O 1
ATOM 641 N N . GLY A 1 81 ? -0.923 24.128 2.286 1.00 57.53 81 GLY A N 1
ATOM 642 C CA . GLY A 1 81 ? -1.941 24.388 1.255 1.00 57.53 81 GLY A CA 1
ATOM 64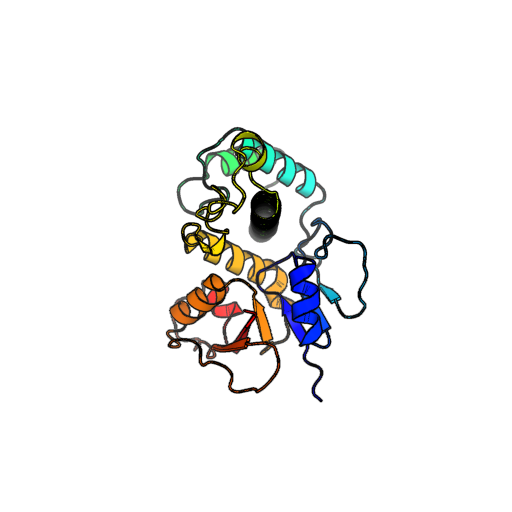3 C C . GLY A 1 81 ? -1.664 23.720 -0.096 1.00 57.53 81 GLY A C 1
ATOM 644 O O . GLY A 1 81 ? -2.570 23.620 -0.919 1.00 57.53 81 GLY A O 1
ATOM 645 N N . CYS A 1 82 ? -0.449 23.213 -0.325 1.00 57.19 82 CYS A N 1
ATOM 646 C CA . CYS A 1 82 ? -0.166 22.339 -1.464 1.00 57.19 82 CYS A CA 1
ATOM 647 C C . CYS A 1 82 ? -0.607 20.898 -1.162 1.00 57.19 82 CYS A C 1
ATOM 649 O O . CYS A 1 82 ? -0.451 20.420 -0.036 1.00 57.19 82 CYS A O 1
ATOM 651 N N . THR A 1 83 ? -1.145 20.189 -2.162 1.00 58.44 83 THR A N 1
ATOM 652 C CA . THR A 1 83 ? -1.490 18.769 -2.009 1.00 58.44 83 THR A CA 1
ATOM 653 C C . THR A 1 83 ? -0.231 17.970 -1.655 1.00 58.44 83 THR A C 1
ATOM 655 O O . THR A 1 83 ? 0.780 18.122 -2.342 1.00 58.44 83 THR A O 1
ATOM 658 N N . PRO A 1 84 ? -0.268 17.108 -0.621 1.00 55.28 84 PRO A N 1
ATOM 659 C CA . PRO A 1 84 ? 0.927 16.436 -0.108 1.00 55.28 84 PRO A CA 1
ATOM 660 C C . PRO A 1 84 ? 1.530 15.441 -1.104 1.00 55.28 84 PRO A C 1
ATOM 662 O O . PRO A 1 84 ? 2.726 15.154 -1.041 1.00 55.28 84 PRO A O 1
ATOM 665 N N . LEU A 1 85 ? 0.726 14.934 -2.045 1.00 59.03 85 LEU A N 1
ATOM 666 C CA . LEU A 1 85 ? 1.228 14.125 -3.147 1.00 59.03 85 LEU A CA 1
ATOM 667 C C . LEU A 1 85 ? 1.505 14.987 -4.380 1.00 59.03 85 LEU A C 1
ATOM 669 O O . LEU A 1 85 ? 0.700 15.869 -4.697 1.00 59.03 85 LEU A O 1
ATOM 673 N N . PRO A 1 86 ? 2.584 14.681 -5.120 1.00 56.69 86 PRO A N 1
ATOM 674 C CA . PRO A 1 86 ? 2.854 15.315 -6.399 1.00 56.69 86 PRO A CA 1
ATOM 675 C C . PRO A 1 86 ? 1.661 15.100 -7.345 1.00 56.69 86 PRO A C 1
ATOM 677 O O . PRO A 1 86 ? 1.393 13.982 -7.785 1.00 56.69 86 PRO A O 1
ATOM 680 N N . THR A 1 87 ? 0.918 16.171 -7.641 1.00 51.00 87 THR A N 1
ATOM 681 C CA . THR A 1 87 ? -0.191 16.153 -8.602 1.00 51.00 87 THR A CA 1
ATOM 682 C C . THR A 1 87 ? 0.398 16.076 -10.005 1.00 51.00 87 THR A C 1
ATOM 684 O O . THR A 1 87 ? 0.961 17.047 -10.517 1.00 51.00 87 THR A O 1
ATOM 687 N N . TRP A 1 88 ? 0.300 14.904 -10.626 1.00 49.69 88 TRP A N 1
ATOM 688 C CA . TRP A 1 88 ? 0.857 14.678 -11.953 1.00 49.69 88 TRP A CA 1
ATOM 689 C C . TRP A 1 88 ? -0.107 15.195 -13.028 1.00 49.69 88 TRP A C 1
ATOM 691 O O . TRP A 1 88 ? -1.205 14.661 -13.175 1.00 49.69 88 TRP A O 1
ATOM 701 N N . GLY A 1 89 ? 0.291 16.245 -13.758 1.00 41.94 89 GLY A N 1
ATOM 702 C CA . GLY A 1 89 ? -0.467 16.781 -14.900 1.00 41.94 89 GLY A CA 1
ATOM 703 C C . GLY A 1 89 ? -0.763 18.287 -14.904 1.00 41.94 89 GLY A C 1
ATOM 704 O O . GLY A 1 89 ? -1.423 18.746 -15.830 1.00 41.94 89 GLY A O 1
ATOM 705 N N . GLY A 1 90 ? -0.288 19.080 -13.934 1.00 38.25 90 GLY A N 1
ATOM 706 C CA . GLY A 1 90 ? -0.459 20.540 -14.045 1.00 38.25 90 GLY A CA 1
ATOM 707 C C . GLY A 1 90 ? -0.105 21.435 -12.856 1.00 38.25 90 GLY A C 1
ATOM 708 O O . GLY A 1 90 ? -0.339 22.633 -12.955 1.00 38.25 90 GLY A O 1
ATOM 709 N N . GLY A 1 91 ? 0.435 20.920 -11.744 1.00 41.81 91 GLY A N 1
ATOM 710 C CA . GLY A 1 91 ? 0.584 21.742 -10.528 1.00 41.81 91 GLY A CA 1
ATOM 711 C C . GLY A 1 91 ? 1.912 21.659 -9.779 1.00 41.81 91 GLY A C 1
ATOM 712 O O . GLY A 1 91 ? 2.226 22.586 -9.038 1.00 41.81 91 GLY A O 1
ATOM 713 N N . ASN A 1 92 ? 2.723 20.611 -9.961 1.00 53.66 92 ASN A N 1
ATOM 714 C CA . ASN A 1 92 ? 3.944 20.425 -9.163 1.00 53.66 92 ASN A CA 1
ATOM 715 C C . ASN A 1 92 ? 5.238 20.898 -9.851 1.00 53.66 92 ASN A C 1
ATOM 717 O O . ASN A 1 92 ? 6.338 20.451 -9.516 1.00 53.66 92 ASN A O 1
ATOM 721 N N . ALA A 1 93 ? 5.110 21.843 -10.787 1.00 52.81 93 ALA A N 1
ATOM 722 C CA . ALA A 1 93 ? 6.233 22.393 -11.540 1.00 52.81 93 ALA A CA 1
ATOM 723 C C . ALA A 1 93 ? 7.351 22.896 -10.612 1.00 52.81 93 ALA A C 1
ATOM 725 O O . ALA A 1 93 ? 8.520 22.750 -10.922 1.00 52.81 93 ALA A O 1
ATOM 726 N N . THR A 1 94 ? 7.037 23.422 -9.427 1.00 55.44 94 THR A N 1
ATOM 727 C CA . THR A 1 94 ? 8.043 23.998 -8.523 1.00 55.44 94 THR A CA 1
ATOM 728 C C . THR A 1 94 ? 9.022 22.972 -7.946 1.00 55.44 94 THR A C 1
ATOM 730 O O . THR A 1 94 ? 10.209 23.282 -7.827 1.00 55.44 94 THR A O 1
ATOM 733 N N . TRP A 1 95 ? 8.570 21.773 -7.564 1.00 60.34 95 TRP A N 1
ATOM 734 C CA . TRP A 1 95 ? 9.485 20.743 -7.061 1.00 60.34 95 TRP A CA 1
ATOM 735 C C . TRP A 1 95 ? 10.251 20.085 -8.209 1.00 60.34 95 TRP A C 1
ATOM 737 O O . TRP A 1 95 ? 11.467 19.937 -8.112 1.00 60.34 95 TRP A O 1
ATOM 747 N N . GLU A 1 96 ? 9.570 19.792 -9.319 1.00 58.59 96 GLU A N 1
ATOM 748 C CA . GLU A 1 96 ? 10.185 19.242 -10.533 1.00 58.59 96 GLU A CA 1
ATOM 749 C C . GLU A 1 96 ? 11.244 20.195 -11.104 1.00 58.59 96 GLU A C 1
ATOM 751 O O . GLU A 1 96 ? 12.343 19.757 -11.423 1.00 58.59 96 GLU A O 1
ATOM 756 N N . ILE A 1 97 ? 10.992 21.510 -11.109 1.00 52.81 97 ILE A N 1
ATOM 757 C CA . ILE A 1 97 ? 11.964 22.546 -11.488 1.00 52.81 97 ILE A CA 1
ATOM 758 C C . ILE A 1 97 ? 13.139 22.580 -10.505 1.00 52.81 97 ILE A C 1
ATOM 760 O O . ILE A 1 97 ? 14.285 22.635 -10.938 1.00 52.81 97 ILE A O 1
ATOM 764 N N . ARG A 1 98 ? 12.911 22.529 -9.183 1.00 61.97 98 ARG A N 1
ATOM 765 C CA . ARG A 1 98 ? 14.016 22.514 -8.199 1.00 61.97 98 ARG A CA 1
ATOM 766 C C . ARG A 1 98 ? 14.864 21.251 -8.305 1.00 61.97 98 ARG A C 1
ATOM 768 O O . ARG A 1 98 ? 16.077 21.323 -8.117 1.00 61.97 98 ARG A O 1
ATOM 775 N N . HIS A 1 99 ? 14.238 20.116 -8.586 1.00 62.03 99 HIS A N 1
ATOM 776 C CA . HIS A 1 99 ? 14.922 18.853 -8.802 1.00 62.03 99 HIS A CA 1
ATOM 777 C C . HIS A 1 99 ? 15.716 18.888 -10.117 1.00 62.03 99 HIS A C 1
ATOM 779 O O . HIS A 1 99 ? 16.924 18.662 -10.099 1.00 62.03 99 HIS A O 1
ATOM 785 N N . ALA A 1 100 ? 15.090 19.305 -11.221 1.00 57.59 100 ALA A N 1
ATOM 786 C CA . ALA A 1 100 ? 15.727 19.467 -12.526 1.00 57.59 100 ALA A CA 1
ATOM 787 C C . ALA A 1 100 ? 16.894 20.472 -12.496 1.00 57.59 100 ALA A C 1
ATOM 789 O O . ALA A 1 100 ? 17.959 20.192 -13.037 1.00 57.59 100 ALA A O 1
ATOM 790 N N . LEU A 1 101 ? 16.760 21.604 -11.794 1.00 52.84 101 LEU A N 1
ATOM 791 C CA . LEU A 1 101 ? 17.836 22.594 -11.631 1.00 52.84 101 LEU A CA 1
ATOM 792 C C . LEU A 1 101 ? 19.049 22.034 -10.875 1.00 52.84 101 LEU A C 1
ATOM 794 O O . LEU A 1 101 ? 20.180 22.402 -11.182 1.00 52.84 101 LEU A O 1
ATOM 798 N N . ARG A 1 102 ? 18.846 21.130 -9.908 1.00 62.81 102 ARG A N 1
ATOM 799 C CA . ARG A 1 102 ? 19.954 20.460 -9.202 1.00 62.81 102 ARG A CA 1
ATOM 800 C C . ARG A 1 102 ? 20.573 19.332 -10.025 1.00 62.81 102 ARG A C 1
ATOM 802 O O . ARG A 1 102 ? 21.765 19.068 -9.885 1.00 62.81 102 ARG A O 1
ATOM 809 N N . GLN A 1 103 ? 19.787 18.692 -10.888 1.00 58.41 103 GLN A N 1
ATOM 810 C CA . GLN A 1 103 ? 20.252 17.648 -11.803 1.00 58.41 103 GLN A CA 1
ATOM 811 C C . GLN A 1 103 ? 20.875 18.193 -13.091 1.00 58.41 103 GLN A C 1
ATOM 813 O O . GLN A 1 103 ? 21.665 17.505 -13.720 1.00 58.41 103 GLN A O 1
ATOM 818 N N . SER A 1 104 ? 20.671 19.462 -13.441 1.00 47.59 104 SER A N 1
ATOM 819 C CA . SER A 1 104 ? 21.383 20.079 -14.569 1.00 47.59 104 SER A CA 1
ATOM 820 C C . SER A 1 104 ? 22.920 20.093 -14.398 1.00 47.59 104 SER A C 1
ATOM 822 O O . SER A 1 104 ? 23.624 20.423 -15.350 1.00 47.59 104 SER A O 1
ATOM 824 N N . GLY A 1 105 ? 23.450 19.720 -13.221 1.00 49.81 105 GLY A N 1
ATOM 825 C CA . GLY A 1 105 ? 24.878 19.461 -12.974 1.00 49.81 105 GLY A CA 1
ATOM 826 C C . GLY A 1 105 ? 25.285 17.980 -12.841 1.00 49.81 105 GLY A C 1
ATOM 827 O O . GLY A 1 105 ? 26.472 17.696 -12.698 1.00 49.81 105 GLY A O 1
ATOM 828 N N . LYS A 1 106 ? 24.343 17.026 -12.871 1.00 54.06 106 LYS A N 1
ATOM 829 C CA . LYS A 1 106 ? 24.570 15.574 -12.738 1.00 54.06 106 LYS A CA 1
ATOM 830 C C . LYS A 1 106 ? 23.598 14.862 -13.686 1.00 54.06 106 LYS A C 1
ATOM 832 O O . LYS A 1 106 ? 22.410 14.894 -13.412 1.00 54.06 106 LYS A O 1
ATOM 837 N N . GLY A 1 107 ? 24.129 14.293 -14.775 1.00 55.25 107 GLY A N 1
ATOM 838 C CA . GLY A 1 107 ? 23.434 13.798 -15.980 1.00 55.25 107 GLY A CA 1
ATOM 839 C C . GLY A 1 107 ? 21.961 13.373 -15.857 1.00 55.25 107 GLY A C 1
ATOM 840 O O . GLY A 1 107 ? 21.549 12.791 -14.860 1.00 55.25 107 GLY A O 1
ATOM 841 N N . VAL A 1 108 ? 21.195 13.658 -16.918 1.00 58.22 108 VAL A N 1
ATOM 842 C CA . VAL A 1 108 ? 19.771 13.306 -17.083 1.00 58.22 108 VAL A CA 1
ATOM 843 C C . VAL A 1 108 ? 19.541 11.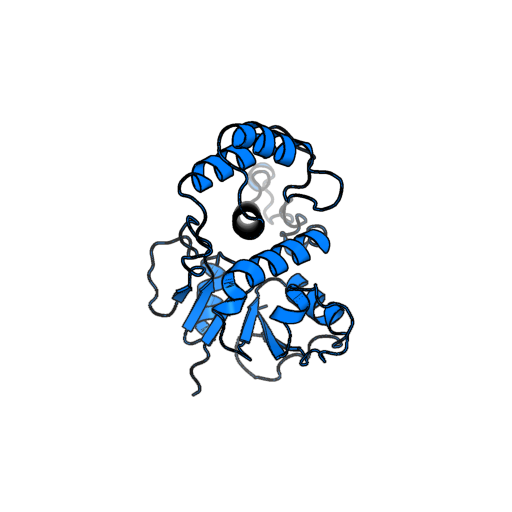845 -16.680 1.00 58.22 108 VAL A C 1
ATOM 845 O O . VAL A 1 108 ? 20.169 10.957 -17.255 1.00 58.22 108 VAL A O 1
ATOM 848 N N . ARG A 1 109 ? 18.685 11.606 -15.678 1.00 60.16 109 ARG A N 1
ATOM 849 C CA . ARG A 1 109 ? 18.340 10.251 -15.226 1.00 60.16 109 ARG A CA 1
ATOM 850 C C . ARG A 1 109 ? 17.468 9.543 -16.254 1.00 60.16 109 ARG A C 1
ATOM 852 O O . ARG A 1 109 ? 16.735 10.182 -17.009 1.00 60.16 109 ARG A O 1
ATOM 859 N N . GLU A 1 110 ? 17.536 8.216 -16.273 1.00 67.25 110 GLU A N 1
ATOM 860 C CA . GLU A 1 110 ? 16.644 7.432 -17.122 1.00 67.25 110 GLU A CA 1
ATOM 861 C C . GLU A 1 110 ? 15.187 7.553 -16.626 1.00 67.25 110 GLU A C 1
ATOM 863 O O . GLU A 1 110 ? 14.953 7.596 -15.413 1.00 67.25 110 GLU A O 1
ATOM 868 N N . PRO A 1 111 ? 14.178 7.559 -17.522 1.00 73.94 111 PRO A N 1
ATOM 869 C CA . PRO A 1 111 ? 12.768 7.715 -17.143 1.00 73.94 111 PRO A CA 1
ATOM 870 C C . PRO A 1 111 ? 12.277 6.702 -16.095 1.00 73.94 111 PRO A C 1
ATOM 872 O O . PRO A 1 111 ? 11.391 7.003 -15.295 1.00 73.94 111 PRO A O 1
ATOM 875 N N . ILE A 1 112 ? 12.860 5.500 -16.086 1.00 74.94 112 ILE A N 1
ATOM 876 C CA . ILE A 1 112 ? 12.544 4.438 -15.123 1.00 74.94 112 ILE A CA 1
ATOM 877 C C . ILE A 1 112 ? 13.046 4.810 -13.724 1.00 74.94 112 ILE A C 1
ATOM 879 O O . ILE A 1 112 ? 12.307 4.659 -12.755 1.00 74.94 112 ILE A O 1
ATOM 883 N N . GLU A 1 113 ? 14.257 5.354 -13.598 1.00 77.75 113 GLU A N 1
ATOM 884 C CA . GLU A 1 113 ? 14.813 5.774 -12.306 1.00 77.75 113 GLU A CA 1
ATOM 885 C C . GLU A 1 113 ? 14.001 6.914 -11.681 1.00 77.75 113 GLU A C 1
ATOM 887 O O . GLU A 1 113 ? 13.760 6.928 -10.470 1.00 77.75 113 GLU A O 1
ATOM 892 N N . GLU A 1 114 ? 13.553 7.870 -12.499 1.00 79.38 114 GLU A N 1
ATOM 893 C CA . GLU A 1 114 ? 12.678 8.960 -12.055 1.00 79.38 114 GLU A CA 1
ATOM 894 C C . GLU A 1 114 ? 11.322 8.431 -11.574 1.00 79.38 114 GLU A C 1
ATOM 896 O O . GLU A 1 114 ? 10.806 8.856 -10.534 1.00 79.38 114 GLU A O 1
ATOM 901 N N . GLN A 1 115 ? 10.762 7.460 -12.294 1.00 84.62 115 GLN A N 1
ATOM 902 C CA . GLN A 1 115 ? 9.491 6.845 -11.943 1.00 84.62 115 GLN A CA 1
ATOM 903 C C . GLN A 1 115 ? 9.595 5.989 -10.669 1.00 84.62 115 GLN A C 1
ATOM 905 O O . GLN A 1 115 ? 8.725 6.083 -9.799 1.00 84.62 115 GLN A O 1
ATOM 910 N N . THR A 1 116 ? 10.684 5.238 -10.501 1.00 89.44 116 THR A N 1
ATOM 911 C CA . THR A 1 116 ? 11.008 4.502 -9.272 1.00 89.44 116 THR A CA 1
ATOM 912 C C . THR A 1 116 ? 11.126 5.448 -8.084 1.00 89.44 116 THR A C 1
ATOM 914 O O . THR A 1 116 ? 10.491 5.237 -7.048 1.00 89.44 116 THR A O 1
ATOM 917 N N . LEU A 1 117 ? 11.878 6.543 -8.238 1.00 88.19 117 LEU A N 1
ATOM 918 C CA . LEU A 1 117 ? 12.025 7.570 -7.206 1.00 88.19 117 LEU A CA 1
ATOM 919 C C . LEU A 1 117 ? 10.662 8.126 -6.773 1.00 88.19 117 LEU A C 1
ATOM 921 O O . LEU A 1 117 ? 10.392 8.274 -5.578 1.00 88.19 117 LEU A O 1
ATOM 925 N N . LYS A 1 118 ? 9.792 8.401 -7.748 1.00 86.25 118 LYS A N 1
ATOM 926 C CA . LYS A 1 118 ? 8.431 8.885 -7.520 1.00 86.25 118 LYS A CA 1
ATOM 927 C C . LYS A 1 118 ? 7.584 7.867 -6.762 1.00 86.25 118 LYS A C 1
ATOM 929 O O . LYS A 1 118 ? 6.886 8.260 -5.828 1.00 86.25 118 LYS A O 1
ATOM 934 N N . TRP A 1 119 ? 7.640 6.587 -7.123 1.00 91.81 119 TRP A N 1
ATOM 935 C CA . TRP A 1 119 ? 6.894 5.550 -6.412 1.00 91.81 119 TRP A CA 1
ATOM 936 C C . TRP A 1 119 ? 7.320 5.440 -4.947 1.00 91.81 119 TRP A C 1
ATOM 938 O O . TRP A 1 119 ? 6.462 5.444 -4.063 1.00 91.81 119 TRP A O 1
ATOM 948 N N . HIS A 1 120 ? 8.629 5.446 -4.671 1.00 92.56 120 HIS A N 1
ATOM 949 C CA . HIS A 1 120 ? 9.129 5.486 -3.294 1.00 92.56 120 HIS A CA 1
ATOM 950 C C . HIS A 1 120 ? 8.619 6.721 -2.554 1.00 92.56 120 HIS A C 1
ATOM 952 O O . HIS A 1 120 ? 8.058 6.591 -1.470 1.00 92.56 120 HIS A O 1
ATOM 958 N N . LEU A 1 121 ? 8.749 7.915 -3.139 1.00 89.75 121 LEU A N 1
ATOM 959 C CA . LEU A 1 121 ? 8.294 9.152 -2.501 1.00 89.75 121 LEU A CA 1
ATOM 960 C C . LEU A 1 121 ? 6.803 9.089 -2.137 1.00 89.75 121 LEU A C 1
ATOM 962 O O . LEU A 1 121 ? 6.442 9.404 -1.006 1.00 89.75 121 LEU A O 1
ATOM 966 N N . VAL A 1 122 ? 5.948 8.632 -3.056 1.00 89.12 122 VAL A N 1
ATOM 967 C CA . VAL A 1 122 ? 4.503 8.496 -2.818 1.00 89.12 122 VAL A CA 1
ATOM 968 C C . VAL A 1 122 ? 4.214 7.598 -1.617 1.00 89.12 122 VAL A C 1
ATOM 970 O O . VAL A 1 122 ? 3.456 8.004 -0.739 1.00 89.12 122 VAL A O 1
ATOM 973 N N . LEU A 1 123 ? 4.835 6.420 -1.529 1.00 92.19 123 LEU A N 1
ATOM 974 C CA . LEU A 1 123 ? 4.571 5.485 -0.430 1.00 92.19 123 LEU A CA 1
ATOM 975 C C . LEU A 1 123 ? 5.156 5.957 0.907 1.00 92.19 123 LEU A C 1
ATOM 977 O O . LEU A 1 123 ? 4.534 5.780 1.951 1.00 92.19 123 LEU A O 1
ATOM 981 N N . HIS A 1 124 ? 6.315 6.620 0.890 1.00 90.69 124 HIS A N 1
ATOM 982 C CA . HIS A 1 124 ? 6.906 7.242 2.083 1.00 90.69 124 HIS A CA 1
ATOM 983 C C . HIS A 1 124 ? 6.054 8.379 2.655 1.00 90.69 124 HIS A C 1
ATOM 985 O O . HIS A 1 124 ? 6.063 8.615 3.866 1.00 90.69 124 HIS A O 1
ATOM 991 N N . LEU A 1 125 ? 5.336 9.097 1.795 1.00 87.06 125 LEU A N 1
ATOM 992 C CA . LEU A 1 125 ? 4.404 10.148 2.195 1.00 87.06 125 LEU A CA 1
ATOM 993 C C . LEU A 1 125 ? 3.060 9.578 2.633 1.00 87.06 125 LEU A C 1
ATOM 995 O O . LEU A 1 125 ? 2.524 10.024 3.641 1.00 87.06 125 LEU A O 1
ATOM 999 N N . ALA A 1 126 ? 2.542 8.581 1.912 1.00 87.12 126 ALA A N 1
ATOM 1000 C CA . ALA A 1 126 ? 1.320 7.880 2.284 1.00 87.12 126 ALA A CA 1
ATOM 1001 C C . ALA A 1 126 ? 1.445 7.279 3.687 1.00 87.12 126 ALA A C 1
ATOM 1003 O O . ALA A 1 126 ? 0.597 7.542 4.533 1.00 87.12 126 ALA A O 1
ATOM 1004 N N . ARG A 1 127 ? 2.562 6.599 3.975 1.00 87.19 127 ARG A N 1
ATOM 1005 C CA . ARG A 1 127 ? 2.845 6.077 5.313 1.00 87.19 127 ARG A CA 1
ATOM 1006 C C . ARG A 1 127 ? 2.890 7.170 6.379 1.00 87.19 127 ARG A C 1
ATOM 1008 O O . ARG A 1 127 ? 2.297 6.994 7.432 1.00 87.19 127 ARG A O 1
ATOM 1015 N N . ALA A 1 128 ? 3.573 8.287 6.125 1.00 83.88 128 ALA A N 1
ATOM 1016 C CA . ALA A 1 128 ? 3.634 9.378 7.100 1.00 83.88 128 ALA A CA 1
ATOM 1017 C C . ALA A 1 128 ? 2.231 9.924 7.424 1.00 83.88 128 ALA A C 1
ATOM 1019 O O . ALA A 1 128 ? 1.917 10.169 8.581 1.00 83.88 128 ALA A O 1
ATOM 1020 N N . LEU A 1 129 ? 1.362 10.043 6.412 1.00 81.44 129 LEU A N 1
ATOM 1021 C CA . LEU A 1 129 ? -0.032 10.446 6.609 1.00 81.44 129 LEU A CA 1
ATOM 1022 C C . LEU A 1 129 ? -0.840 9.400 7.394 1.00 81.44 129 LEU A C 1
ATOM 1024 O O . LEU A 1 129 ? -1.705 9.771 8.180 1.00 81.44 129 LEU A O 1
ATOM 1028 N N . GLU A 1 130 ? -0.593 8.108 7.177 1.00 81.75 130 GLU A N 1
ATOM 1029 C CA . GLU A 1 130 ? -1.221 7.022 7.943 1.00 81.75 130 GLU A CA 1
ATOM 1030 C C . GLU A 1 130 ? -0.764 7.016 9.411 1.00 81.75 130 GLU A C 1
ATOM 1032 O O . GLU A 1 130 ? -1.597 6.879 10.308 1.00 81.75 130 GLU A O 1
ATOM 1037 N N . GLU A 1 131 ? 0.531 7.216 9.667 1.00 82.50 131 GLU A N 1
ATOM 1038 C CA . GLU A 1 131 ? 1.106 7.328 11.014 1.00 82.50 131 GLU A CA 1
ATOM 1039 C C . GLU A 1 131 ? 0.552 8.557 11.753 1.00 82.50 131 GLU A C 1
ATOM 1041 O O . GLU A 1 131 ? 0.089 8.427 12.887 1.00 82.50 131 GLU A O 1
ATOM 1046 N N . ASP A 1 132 ? 0.510 9.724 11.100 1.00 82.38 132 ASP A N 1
ATOM 1047 C CA . ASP A 1 132 ? -0.054 10.955 11.670 1.00 82.38 132 ASP A CA 1
ATOM 1048 C C . ASP A 1 132 ? -1.541 10.782 12.026 1.00 82.38 132 ASP A C 1
ATOM 1050 O O . ASP A 1 132 ? -1.978 11.213 13.094 1.00 82.38 132 ASP A O 1
ATOM 1054 N N . ARG A 1 133 ? -2.319 10.113 11.162 1.00 79.25 133 ARG A N 1
ATOM 1055 C CA . ARG A 1 133 ? -3.736 9.798 11.421 1.00 79.25 133 ARG A CA 1
ATOM 1056 C C . ARG A 1 133 ? -3.905 8.851 12.600 1.00 79.25 133 ARG A C 1
ATOM 1058 O O . ARG A 1 133 ? -4.710 9.125 13.482 1.00 79.25 133 ARG A O 1
ATOM 1065 N N . THR A 1 134 ? -3.130 7.769 12.631 1.00 79.69 134 THR A N 1
ATOM 1066 C CA . THR A 1 134 ? -3.190 6.778 13.715 1.00 79.69 134 THR A CA 1
ATOM 1067 C C . THR A 1 134 ? -2.829 7.429 15.052 1.00 79.69 134 THR A C 1
ATOM 1069 O O . THR A 1 134 ? -3.541 7.261 16.036 1.00 79.69 134 THR A O 1
ATOM 1072 N N . SER A 1 135 ? -1.778 8.253 15.069 1.00 82.44 135 SER A N 1
ATOM 1073 C CA . SER A 1 135 ? -1.359 9.028 16.241 1.00 82.44 135 SER A CA 1
ATOM 1074 C C . SER A 1 135 ? -2.445 10.005 16.711 1.00 82.44 135 SER A C 1
ATOM 1076 O O . SER A 1 135 ? -2.739 10.082 17.904 1.00 82.44 135 SER A O 1
ATOM 1078 N N . ALA A 1 136 ? -3.098 10.715 15.785 1.00 82.44 136 ALA A N 1
ATOM 1079 C CA . ALA A 1 136 ? -4.204 11.613 16.112 1.00 82.44 136 ALA A CA 1
ATOM 1080 C C . ALA A 1 136 ? -5.416 10.861 16.691 1.00 82.44 136 ALA A C 1
ATOM 1082 O O . ALA A 1 136 ? -5.982 11.303 17.692 1.00 82.44 136 ALA A O 1
ATOM 1083 N N . ASP A 1 137 ? -5.785 9.715 16.113 1.00 81.00 137 ASP A N 1
ATOM 1084 C CA . ASP A 1 137 ? -6.870 8.869 16.618 1.00 81.00 137 ASP A CA 1
ATOM 1085 C C . ASP A 1 137 ? -6.552 8.325 18.020 1.00 81.00 137 ASP A C 1
ATOM 1087 O O . ASP A 1 137 ? -7.409 8.357 18.904 1.00 81.00 137 ASP A O 1
ATOM 1091 N N . GLU A 1 138 ? -5.313 7.890 18.270 1.00 83.25 138 GLU A N 1
ATOM 1092 C CA . GLU A 1 138 ? -4.868 7.469 19.602 1.00 83.25 138 GLU A CA 1
ATOM 1093 C C . GLU A 1 138 ? -4.950 8.608 20.627 1.00 83.25 138 GLU A C 1
ATOM 1095 O O . GLU A 1 138 ? -5.405 8.394 21.754 1.00 83.25 138 GLU A O 1
ATOM 1100 N N . MET A 1 139 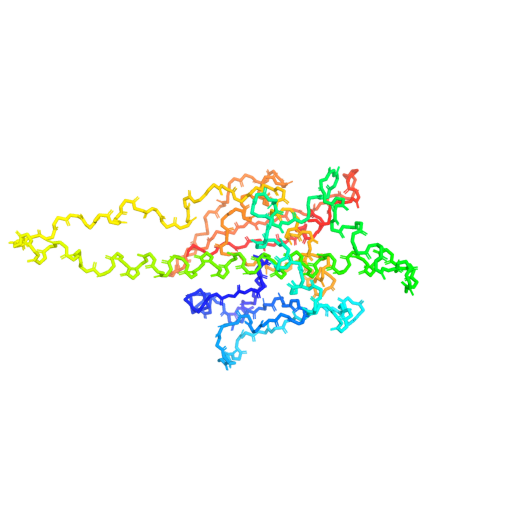? -4.546 9.828 20.254 1.00 82.38 139 MET A N 1
ATOM 1101 C CA . MET A 1 139 ? -4.686 11.004 21.120 1.00 82.38 139 MET A CA 1
ATOM 1102 C C . MET A 1 139 ? -6.157 11.315 21.413 1.00 82.38 139 MET A C 1
ATOM 1104 O O . MET A 1 139 ? -6.503 11.564 22.568 1.00 82.38 139 MET A O 1
ATOM 1108 N N . LEU A 1 140 ? -7.035 11.248 20.407 1.00 81.44 140 LEU A N 1
ATOM 1109 C CA . LEU A 1 140 ? -8.475 11.451 20.586 1.00 81.44 140 LEU A CA 1
ATOM 1110 C C . LEU A 1 140 ? -9.087 10.398 21.512 1.00 81.44 140 LEU A C 1
ATOM 1112 O O . LEU A 1 140 ? -9.875 10.745 22.390 1.00 81.44 140 LEU A O 1
ATOM 1116 N N . LEU A 1 141 ? -8.710 9.127 21.361 1.00 81.56 141 LEU A N 1
ATOM 1117 C CA . LEU A 1 141 ? -9.167 8.052 22.242 1.00 81.56 141 LEU A CA 1
ATOM 1118 C C . LEU A 1 141 ? -8.711 8.265 23.690 1.00 81.56 141 LEU A C 1
ATOM 1120 O O . LEU A 1 141 ? -9.502 8.048 24.607 1.00 81.56 141 LEU A O 1
ATOM 1124 N N . ARG A 1 142 ? -7.477 8.738 23.912 1.00 81.31 142 ARG A N 1
ATOM 1125 C CA . ARG A 1 142 ? -6.993 9.089 25.259 1.00 81.31 142 ARG A CA 1
ATOM 1126 C C . ARG A 1 142 ? -7.793 10.235 25.867 1.00 81.31 142 ARG A C 1
ATOM 1128 O O . ARG A 1 142 ? -8.274 10.095 26.983 1.00 81.31 142 ARG A O 1
ATOM 1135 N N . VAL A 1 143 ? -8.011 11.314 25.115 1.00 79.81 143 VAL A N 1
ATOM 1136 C CA . VAL A 1 143 ? -8.804 12.467 25.579 1.00 79.81 143 VAL A CA 1
ATOM 1137 C C . VAL A 1 143 ? -10.259 12.077 25.862 1.00 79.81 143 VAL A C 1
ATOM 1139 O O . VAL A 1 143 ? -10.849 12.575 26.815 1.00 79.81 143 VAL A O 1
ATOM 1142 N N . LYS A 1 144 ? -10.843 11.156 25.083 1.00 76.81 144 LYS A N 1
ATOM 1143 C CA . LYS A 1 144 ? -12.179 10.598 25.358 1.00 76.81 144 LYS A CA 1
ATOM 1144 C C . LYS A 1 144 ? -12.216 9.750 26.633 1.00 76.81 144 LYS A C 1
ATOM 1146 O O . LYS A 1 144 ? -13.218 9.775 27.342 1.00 76.81 144 LYS A O 1
ATOM 1151 N N . ALA A 1 145 ? -11.155 8.989 26.907 1.00 76.75 145 ALA A N 1
ATOM 1152 C CA . ALA A 1 145 ? -11.049 8.144 28.095 1.00 76.75 145 ALA A CA 1
ATOM 1153 C C . ALA A 1 145 ? -10.757 8.945 29.377 1.00 76.75 145 ALA A C 1
ATOM 1155 O O . ALA A 1 145 ? -11.131 8.520 30.474 1.00 76.75 145 ALA A O 1
ATOM 1156 N N . GLU A 1 146 ? -10.102 10.099 29.256 1.00 72.31 146 GLU A N 1
ATOM 1157 C CA . GLU A 1 146 ? -9.898 11.031 30.359 1.00 72.31 146 GLU A CA 1
ATOM 1158 C C . GLU A 1 146 ? -11.234 11.675 30.767 1.00 72.31 146 GLU A C 1
ATOM 1160 O O . GLU A 1 146 ? -12.016 12.155 29.944 1.00 72.31 146 GLU A O 1
ATOM 1165 N N . ARG A 1 147 ? -11.533 11.676 32.074 1.00 61.91 147 ARG A N 1
ATOM 1166 C CA . ARG A 1 147 ? -12.717 12.373 32.594 1.00 61.91 147 ARG A CA 1
ATOM 1167 C C . ARG A 1 147 ? -12.575 13.866 32.316 1.00 61.91 147 ARG A C 1
ATOM 1169 O O . ARG A 1 147 ? -11.501 14.426 32.515 1.00 61.91 147 ARG A O 1
ATOM 1176 N N . SER A 1 148 ? -13.675 14.504 31.911 1.00 63.00 148 SER A N 1
ATOM 1177 C CA . SER A 1 148 ? -13.718 15.951 31.682 1.00 63.00 148 SER A CA 1
ATOM 1178 C C . SER A 1 148 ? -13.092 16.694 32.873 1.00 63.00 148 SER A C 1
ATOM 1180 O O . SER A 1 148 ? -13.588 16.539 33.993 1.00 63.00 148 SER A O 1
ATOM 1182 N N . PRO A 1 149 ? -12.059 17.533 32.661 1.00 60.28 149 PRO A N 1
ATOM 1183 C CA . PRO A 1 149 ? -11.461 18.347 33.723 1.00 60.28 149 PRO A CA 1
ATOM 1184 C C . PRO A 1 149 ? -12.479 19.266 34.416 1.00 60.28 149 PRO A C 1
ATOM 1186 O O . PRO A 1 149 ? -12.268 19.709 35.540 1.00 60.28 149 PRO A O 1
ATOM 1189 N N . LEU A 1 150 ? -13.605 19.548 33.751 1.00 58.19 150 LEU A N 1
ATOM 1190 C CA . LEU A 1 150 ? -14.705 20.342 34.292 1.00 58.19 150 LEU A CA 1
ATOM 1191 C C . LEU A 1 150 ? -15.667 19.527 35.166 1.00 58.19 150 LEU A C 1
ATOM 1193 O O . LEU A 1 150 ? -16.368 20.122 35.977 1.00 58.19 150 LEU A O 1
ATOM 1197 N N . ALA A 1 151 ? -15.693 18.194 35.056 1.00 62.50 151 ALA A N 1
ATOM 1198 C CA . ALA A 1 151 ? -16.571 17.354 35.877 1.00 62.50 151 ALA A CA 1
ATOM 1199 C C . ALA A 1 151 ? -16.211 17.442 37.370 1.00 62.50 151 ALA A C 1
ATOM 1201 O O . ALA A 1 151 ? -17.094 17.442 38.225 1.00 62.50 151 ALA A O 1
ATOM 1202 N N . GLU A 1 152 ? -14.920 17.588 37.684 1.00 61.31 152 GLU A N 1
ATOM 1203 C CA . GLU A 1 152 ? -14.443 17.772 39.058 1.00 61.31 152 GLU A CA 1
ATOM 1204 C C . GLU A 1 152 ? -14.746 19.186 39.589 1.00 61.31 152 GLU A C 1
ATOM 1206 O O . GLU A 1 152 ? -15.099 19.349 40.754 1.00 61.31 152 GLU A O 1
ATOM 1211 N N . ALA A 1 153 ? -14.705 20.203 38.720 1.00 61.19 153 ALA A N 1
ATOM 1212 C CA . ALA A 1 153 ? -15.034 21.586 39.072 1.00 61.19 153 ALA A CA 1
ATOM 1213 C C . ALA A 1 153 ? -16.548 21.844 39.215 1.00 61.19 153 ALA A C 1
ATOM 1215 O O . ALA A 1 153 ? -16.947 22.742 39.957 1.00 61.19 153 ALA A O 1
ATOM 1216 N N . LEU A 1 154 ? -17.389 21.074 38.515 1.00 59.62 154 LEU A N 1
ATOM 1217 C CA . LEU A 1 154 ? -18.851 21.217 38.523 1.00 59.62 154 LEU A CA 1
ATOM 1218 C C . LEU A 1 154 ? -19.550 20.344 39.578 1.00 59.62 154 LEU A C 1
ATOM 1220 O O . LEU A 1 154 ? -20.745 20.516 39.808 1.00 59.62 154 LEU A O 1
ATOM 1224 N N . GLY A 1 155 ? -18.833 19.427 40.239 1.00 56.72 155 GLY A N 1
ATOM 1225 C CA . GLY A 1 155 ? -19.407 18.555 41.271 1.00 56.72 155 GLY A CA 1
ATOM 1226 C C . GLY A 1 155 ? -20.519 17.630 40.756 1.00 56.72 155 GLY A C 1
ATOM 1227 O O . GLY A 1 155 ? -21.367 17.192 41.535 1.00 56.72 155 GLY A O 1
ATOM 1228 N N . GLU A 1 156 ? -20.553 17.351 39.449 1.00 56.47 156 GLU A N 1
ATOM 1229 C CA . GLU A 1 156 ? -21.592 16.525 38.836 1.00 56.47 156 GLU A CA 1
ATOM 1230 C C . GLU A 1 156 ? -21.377 15.045 39.189 1.00 56.47 156 GLU A C 1
ATOM 1232 O O . GLU A 1 156 ? -20.392 14.419 38.800 1.00 56.47 156 GLU A O 1
ATOM 1237 N N . ALA A 1 157 ? -22.325 14.466 39.935 1.00 53.41 157 ALA A N 1
ATOM 1238 C CA . ALA A 1 157 ? -22.287 13.066 40.374 1.00 53.41 157 ALA A CA 1
ATOM 1239 C C . ALA A 1 157 ? -22.477 12.054 39.228 1.00 53.41 157 ALA A C 1
ATOM 1241 O O . ALA A 1 157 ? -22.173 10.874 39.393 1.00 53.41 157 ALA A O 1
ATOM 1242 N N . ASN A 1 158 ? -22.958 12.515 38.072 1.00 55.06 158 ASN A N 1
ATOM 1243 C CA . ASN A 1 158 ? -23.030 11.745 36.840 1.00 55.06 158 ASN A CA 1
ATOM 1244 C C . ASN A 1 158 ? -22.272 12.521 35.765 1.00 55.06 158 ASN A C 1
ATOM 1246 O O . ASN A 1 158 ? -22.627 13.676 35.538 1.00 55.06 158 ASN A O 1
ATOM 1250 N N . PRO A 1 159 ? -21.261 11.927 35.108 1.00 51.81 159 PRO A N 1
ATOM 1251 C CA . PRO A 1 159 ? -20.557 12.610 34.039 1.00 51.81 159 PRO A CA 1
ATOM 1252 C C . PRO A 1 159 ? -21.562 12.898 32.924 1.00 51.81 159 PRO A C 1
ATOM 1254 O O . PRO A 1 159 ? -22.062 11.982 32.266 1.00 51.81 159 PRO A O 1
ATOM 1257 N N . SER A 1 160 ? -21.884 14.175 32.739 1.00 52.09 160 SER A N 1
ATOM 1258 C CA . SER A 1 160 ? -22.437 14.669 31.487 1.00 52.09 160 SER A CA 1
ATOM 1259 C C . SER A 1 160 ? -21.539 14.174 30.344 1.00 52.09 160 SER A C 1
ATOM 1261 O O . SER A 1 160 ? -20.320 14.063 30.508 1.00 52.09 160 SER A O 1
ATOM 1263 N N . GLN A 1 161 ? -22.155 13.771 29.226 1.00 54.53 161 GLN A N 1
ATOM 1264 C CA . GLN A 1 161 ? -21.466 13.264 28.032 1.00 54.53 161 GLN A CA 1
ATOM 1265 C C . GLN A 1 161 ? -20.187 14.069 27.775 1.00 54.53 161 GLN A C 1
ATOM 1267 O O . GLN A 1 161 ? -20.229 15.298 27.715 1.00 54.53 161 GLN A O 1
ATOM 1272 N N . SER A 1 162 ? -19.044 13.378 27.697 1.00 56.59 162 SER A N 1
ATOM 1273 C CA . SER A 1 162 ? -17.747 14.026 27.495 1.00 56.59 162 SER A CA 1
ATOM 1274 C C . SER A 1 162 ? -17.827 14.927 26.261 1.00 56.59 162 SER A C 1
ATOM 1276 O O . SER A 1 162 ? -18.269 14.475 25.209 1.00 56.59 162 SER A O 1
ATOM 1278 N N . LEU A 1 163 ? -17.394 16.191 26.374 1.00 59.06 163 LEU A N 1
ATOM 1279 C CA . LEU A 1 163 ? -17.413 17.194 25.289 1.00 59.06 163 LEU A CA 1
ATOM 1280 C C . LEU A 1 163 ? -16.724 16.715 23.997 1.00 59.06 163 LEU A C 1
ATOM 1282 O O . LEU A 1 163 ? -16.887 17.316 22.939 1.00 59.06 163 LEU A O 1
ATOM 1286 N N . PHE A 1 164 ? -15.932 15.649 24.096 1.00 62.50 164 PHE A N 1
ATOM 1287 C CA . PHE A 1 164 ? -15.187 15.055 23.001 1.00 62.50 164 PHE A CA 1
ATOM 1288 C C . PHE A 1 164 ? -15.890 13.855 22.357 1.00 62.50 164 PHE A C 1
ATOM 1290 O O . PHE A 1 164 ? -15.416 13.412 21.317 1.00 62.50 164 PHE A O 1
ATOM 1297 N N . GLU A 1 165 ? -16.995 13.334 22.912 1.00 63.25 165 GLU A N 1
ATOM 1298 C CA . GLU A 1 165 ? -17.786 12.223 22.336 1.00 63.25 165 GLU A CA 1
ATOM 1299 C C . GLU A 1 165 ? -18.175 12.505 20.879 1.00 63.25 165 GLU A C 1
ATOM 1301 O O . GLU A 1 165 ? -17.974 11.648 20.015 1.00 63.25 165 GLU A O 1
ATOM 1306 N N . ASP A 1 166 ? -18.601 13.742 20.603 1.00 62.00 166 ASP A N 1
ATOM 1307 C CA . ASP A 1 166 ? -19.029 14.208 19.280 1.00 62.00 166 ASP A CA 1
ATOM 1308 C C . ASP A 1 166 ? -17.876 14.373 18.276 1.00 62.00 166 ASP A C 1
ATOM 1310 O O . ASP A 1 166 ? -18.124 14.537 17.080 1.00 62.00 166 ASP A O 1
ATOM 1314 N N . LEU A 1 167 ? -16.610 14.319 18.721 1.00 59.75 167 LEU A N 1
ATOM 1315 C CA . LEU A 1 167 ? -15.477 14.336 17.799 1.00 59.75 167 LEU A CA 1
ATOM 1316 C C . LEU A 1 167 ? -15.395 12.991 17.084 1.00 59.75 167 LEU A C 1
ATOM 1318 O O . LEU A 1 167 ? -15.196 11.948 17.727 1.00 59.75 167 LEU A O 1
ATOM 1322 N N . PRO A 1 168 ? -15.522 12.979 15.755 1.00 56.75 168 PRO A N 1
ATOM 1323 C CA . PRO A 1 168 ? -15.521 11.728 15.047 1.00 56.75 168 PRO A CA 1
ATOM 1324 C C . PRO A 1 168 ? -14.077 11.224 14.890 1.00 56.75 168 PRO A C 1
ATOM 1326 O O . PRO A 1 168 ? -13.154 11.994 14.625 1.00 56.75 168 PRO A O 1
ATOM 1329 N N . LEU A 1 169 ? -13.873 9.915 15.056 1.00 59.09 169 LEU A N 1
ATOM 1330 C CA . LEU A 1 169 ? -12.595 9.263 14.736 1.00 59.09 169 LEU A CA 1
ATOM 1331 C C . LEU A 1 169 ? -12.346 9.342 13.219 1.00 59.09 169 LEU A C 1
ATOM 1333 O O . LEU A 1 169 ? -13.302 9.549 12.460 1.00 59.09 169 LEU A O 1
ATOM 1337 N N . SER A 1 170 ? -11.101 9.169 12.755 1.00 51.72 170 SER A N 1
ATOM 1338 C CA . SER A 1 170 ? -10.701 9.403 11.350 1.00 51.72 170 SER A CA 1
ATOM 1339 C C . SER A 1 170 ? -11.520 8.677 10.269 1.00 51.72 170 SER A C 1
ATOM 1341 O O . SER A 1 170 ? -11.472 9.082 9.109 1.00 51.72 170 SER A O 1
ATOM 1343 N N . ASN A 1 171 ? -12.372 7.708 10.621 1.00 46.94 171 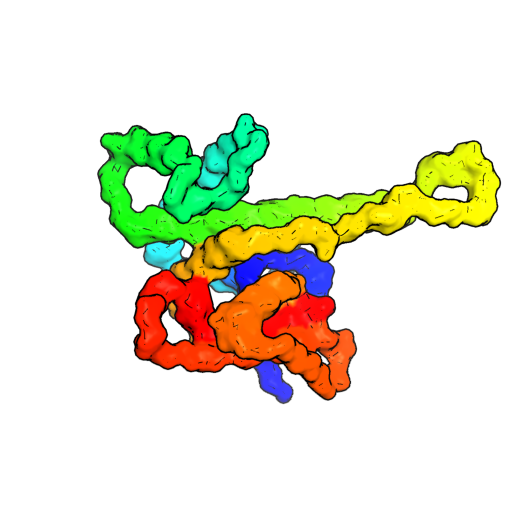ASN A N 1
ATOM 1344 C CA . ASN A 1 171 ? -13.416 7.140 9.749 1.00 46.94 171 ASN A CA 1
ATOM 1345 C C . ASN A 1 171 ? -14.424 8.173 9.185 1.00 46.94 171 ASN A C 1
ATOM 1347 O O . ASN A 1 171 ? -15.260 7.831 8.354 1.00 46.94 171 ASN A O 1
ATOM 1351 N N . SER A 1 172 ? -14.366 9.423 9.647 1.00 39.66 172 SER A N 1
ATOM 1352 C CA . SER A 1 172 ? -15.229 10.553 9.270 1.00 39.66 172 SER A CA 1
ATOM 1353 C C . SER A 1 172 ? -14.553 11.631 8.427 1.00 39.66 172 SER A C 1
ATOM 1355 O O . SER A 1 172 ? -15.203 12.598 8.025 1.00 39.66 172 SER A O 1
ATOM 1357 N N . HIS A 1 173 ? -13.244 11.516 8.198 1.00 43.56 173 HIS A N 1
ATOM 1358 C CA . HIS A 1 173 ? -12.529 12.490 7.386 1.00 43.56 173 HIS A CA 1
ATOM 1359 C C . HIS A 1 173 ? -12.997 12.395 5.931 1.00 43.56 173 HIS A C 1
ATOM 1361 O O . HIS A 1 173 ? -13.431 11.321 5.500 1.00 43.56 173 HIS A O 1
ATOM 1367 N N . PRO A 1 174 ? -12.938 13.506 5.167 1.00 48.16 174 PRO A N 1
ATOM 1368 C CA . PRO A 1 174 ? -13.356 13.498 3.777 1.00 48.16 174 PRO A CA 1
ATOM 1369 C C . PRO A 1 174 ? -12.670 12.335 3.055 1.00 48.16 174 PRO A C 1
ATOM 1371 O O . PRO A 1 174 ? -11.485 12.083 3.312 1.00 48.16 174 PRO A O 1
ATOM 1374 N N . PRO A 1 175 ? -13.413 11.605 2.204 1.00 52.94 175 PRO A N 1
ATOM 1375 C CA . PRO A 1 175 ? -12.897 10.428 1.528 1.00 52.94 175 PRO A CA 1
ATOM 1376 C C . PRO A 1 175 ? -11.550 10.779 0.910 1.00 52.94 175 PRO A C 1
ATOM 1378 O O . PRO A 1 175 ? -11.414 11.834 0.285 1.00 52.94 175 PRO A O 1
ATOM 1381 N N . ILE A 1 176 ? -10.549 9.921 1.142 1.00 59.72 176 ILE A N 1
ATOM 1382 C CA . ILE A 1 176 ? -9.257 10.016 0.464 1.00 59.72 176 ILE A CA 1
ATOM 1383 C C . ILE A 1 176 ? -9.559 10.302 -1.004 1.00 59.72 176 ILE A C 1
ATOM 1385 O O . ILE A 1 176 ? -10.256 9.514 -1.643 1.00 59.72 176 ILE A O 1
ATOM 1389 N N . GLU A 1 177 ? -9.087 11.450 -1.498 1.00 70.69 177 GLU A N 1
ATOM 1390 C CA . GLU A 1 177 ? -9.365 11.882 -2.863 1.00 70.69 177 GLU A CA 1
ATOM 1391 C C . GLU A 1 177 ? -8.981 10.730 -3.799 1.00 70.69 177 GLU A C 1
ATOM 1393 O O . GLU A 1 177 ? -7.877 10.195 -3.694 1.00 70.69 177 GLU A O 1
ATOM 1398 N N . GLU A 1 178 ? -9.885 10.306 -4.681 1.00 75.69 178 GLU A N 1
ATOM 1399 C CA . GLU A 1 178 ? -9.700 9.133 -5.553 1.00 75.69 178 GLU A CA 1
ATOM 1400 C C . GLU A 1 178 ? -8.335 9.154 -6.267 1.00 75.69 178 GLU A C 1
ATOM 1402 O O . GLU A 1 178 ? -7.648 8.142 -6.405 1.00 75.69 178 GLU A O 1
ATOM 1407 N N . ARG A 1 179 ? -7.878 10.360 -6.626 1.00 78.75 179 ARG A N 1
ATOM 1408 C CA . ARG A 1 179 ? -6.553 10.629 -7.195 1.00 78.75 179 ARG A CA 1
ATOM 1409 C C . ARG A 1 179 ? -5.405 10.219 -6.275 1.00 78.75 179 ARG A C 1
ATOM 1411 O O . ARG A 1 179 ? -4.437 9.632 -6.748 1.00 78.75 179 ARG A O 1
ATOM 1418 N N . HIS A 1 180 ? -5.482 10.533 -4.983 1.00 82.06 180 HIS A N 1
ATOM 1419 C CA . HIS A 1 180 ? -4.490 10.107 -3.997 1.00 82.06 180 HIS A CA 1
ATOM 1420 C C . HIS A 1 180 ? -4.427 8.586 -3.931 1.00 82.06 180 HIS A C 1
ATOM 1422 O O . HIS A 1 180 ? -3.341 8.020 -4.045 1.00 82.06 180 HIS A O 1
ATOM 1428 N N . LEU A 1 181 ? -5.584 7.932 -3.803 1.00 86.50 181 LEU A N 1
ATOM 1429 C CA . LEU A 1 181 ? -5.647 6.478 -3.739 1.00 86.50 181 LEU A CA 1
ATOM 1430 C C . LEU A 1 181 ? -5.038 5.855 -4.999 1.00 86.50 181 LEU A C 1
ATOM 1432 O O . LEU A 1 181 ? -4.146 5.021 -4.890 1.00 86.50 181 LEU A O 1
ATOM 1436 N N . ARG A 1 182 ? -5.407 6.337 -6.190 1.00 86.94 182 ARG A N 1
ATOM 1437 C CA . ARG A 1 182 ? -4.828 5.873 -7.457 1.00 86.94 182 ARG A CA 1
ATOM 1438 C C . ARG A 1 182 ? -3.304 6.014 -7.502 1.00 86.94 182 ARG A C 1
ATOM 1440 O O . ARG A 1 182 ? -2.631 5.101 -7.973 1.00 86.94 182 ARG A O 1
ATOM 1447 N N . HIS A 1 183 ? -2.743 7.118 -7.002 1.00 87.31 183 HIS A N 1
ATOM 1448 C CA . HIS A 1 183 ? -1.288 7.285 -6.931 1.00 87.31 183 HIS A CA 1
ATOM 1449 C C . HIS A 1 183 ? -0.631 6.291 -5.971 1.00 87.31 183 HIS A C 1
ATOM 1451 O O . HIS A 1 183 ? 0.405 5.728 -6.319 1.00 87.31 183 HIS A O 1
ATOM 1457 N N . VAL A 1 184 ? -1.222 6.062 -4.795 1.00 91.44 184 VAL A N 1
ATOM 1458 C CA . VAL A 1 184 ? -0.715 5.091 -3.814 1.00 91.44 184 VAL A CA 1
ATOM 1459 C C . VAL A 1 184 ? -0.756 3.680 -4.391 1.00 91.44 184 VAL A C 1
ATOM 1461 O O . VAL A 1 184 ? 0.265 2.998 -4.387 1.00 91.44 184 VAL A O 1
ATOM 1464 N N . LEU A 1 185 ? -1.888 3.270 -4.970 1.00 92.75 185 LEU A N 1
ATOM 1465 C CA . LEU A 1 185 ? -2.025 1.959 -5.606 1.00 92.75 185 LEU A CA 1
ATOM 1466 C C . LEU A 1 185 ? -1.043 1.795 -6.771 1.00 92.75 185 LEU A C 1
ATOM 1468 O O . LEU A 1 185 ? -0.364 0.777 -6.872 1.00 92.75 185 LEU A O 1
ATOM 1472 N N . GLY A 1 186 ? -0.925 2.813 -7.627 1.00 91.69 186 GLY A N 1
ATOM 1473 C CA . GLY A 1 186 ? -0.018 2.787 -8.772 1.00 91.69 186 GLY A CA 1
ATOM 1474 C C . GLY A 1 186 ? 1.451 2.724 -8.359 1.00 91.69 186 GLY A C 1
ATOM 1475 O O . GLY A 1 186 ? 2.231 2.025 -8.999 1.00 91.69 186 GLY A O 1
ATOM 1476 N N . ALA A 1 187 ? 1.828 3.414 -7.280 1.00 92.69 187 ALA A N 1
ATOM 1477 C CA . ALA A 1 187 ? 3.171 3.342 -6.714 1.00 92.69 187 ALA A CA 1
ATOM 1478 C C . ALA A 1 187 ? 3.463 1.991 -6.064 1.00 92.69 187 ALA A C 1
ATOM 1480 O O . ALA A 1 187 ? 4.549 1.445 -6.245 1.00 92.69 187 ALA A O 1
ATOM 1481 N N . TRP A 1 188 ? 2.484 1.435 -5.355 1.00 95.06 188 TRP A N 1
ATOM 1482 C CA . TRP A 1 188 ? 2.608 0.131 -4.727 1.00 95.06 188 TRP A CA 1
ATOM 1483 C C . TRP A 1 188 ? 2.805 -0.970 -5.775 1.00 95.06 188 TRP A C 1
ATOM 1485 O O . TRP A 1 188 ? 3.795 -1.696 -5.724 1.00 95.06 188 TRP A O 1
ATOM 1495 N N . PHE A 1 189 ? 1.948 -1.038 -6.798 1.00 92.75 189 PHE A N 1
ATOM 1496 C CA . PHE A 1 189 ? 2.133 -2.003 -7.887 1.00 92.75 189 PHE A CA 1
ATOM 1497 C C . PHE A 1 189 ? 3.385 -1.732 -8.720 1.00 92.75 189 PHE A C 1
ATOM 1499 O O . PHE A 1 189 ? 4.010 -2.681 -9.180 1.00 92.75 189 PHE A O 1
ATOM 1506 N N . GLY A 1 190 ? 3.786 -0.469 -8.880 1.00 91.38 190 GLY A N 1
ATOM 1507 C CA . GLY A 1 190 ? 5.034 -0.122 -9.555 1.00 91.38 190 GLY A CA 1
ATOM 1508 C C . GLY A 1 190 ? 6.272 -0.708 -8.873 1.00 91.38 190 GLY A C 1
ATOM 1509 O O . GLY A 1 190 ? 7.160 -1.210 -9.552 1.00 91.38 190 GLY A O 1
ATOM 1510 N N . LEU A 1 191 ? 6.316 -0.699 -7.537 1.00 93.00 191 LEU A N 1
ATOM 1511 C CA . LEU A 1 191 ? 7.457 -1.231 -6.783 1.00 93.00 191 LEU A CA 1
ATOM 1512 C C . LEU A 1 191 ? 7.388 -2.730 -6.507 1.00 93.00 191 LEU A C 1
ATOM 1514 O O . LEU A 1 191 ? 8.430 -3.378 -6.429 1.00 93.00 191 LEU A O 1
ATOM 1518 N N . PHE A 1 192 ? 6.190 -3.266 -6.289 1.00 92.50 192 PHE A N 1
ATOM 1519 C CA . PHE A 1 192 ? 6.025 -4.628 -5.782 1.00 92.50 192 PHE A CA 1
ATOM 1520 C C . PHE A 1 192 ? 5.377 -5.575 -6.780 1.00 92.50 192 PHE A C 1
ATOM 1522 O O . PHE A 1 192 ? 5.482 -6.778 -6.593 1.00 92.50 192 PHE A O 1
ATOM 1529 N N . GLY A 1 193 ? 4.729 -5.073 -7.834 1.00 88.81 193 GLY A N 1
ATOM 1530 C CA . GLY A 1 193 ? 3.886 -5.872 -8.726 1.00 88.81 193 GLY A CA 1
ATOM 1531 C C . GLY A 1 193 ? 4.583 -7.098 -9.316 1.00 88.81 193 GLY A C 1
ATOM 1532 O O . GLY A 1 193 ? 3.974 -8.161 -9.380 1.00 88.81 193 GLY A O 1
ATOM 1533 N N . SER A 1 194 ? 5.864 -6.977 -9.674 1.00 86.75 194 SER A N 1
ATOM 1534 C CA . SER A 1 194 ? 6.681 -8.078 -10.206 1.00 86.75 194 SER A CA 1
ATOM 1535 C C . SER A 1 194 ? 7.098 -9.119 -9.160 1.00 86.75 194 SER A C 1
ATOM 1537 O O . SER A 1 194 ? 7.443 -10.239 -9.526 1.00 86.75 194 SER A O 1
ATOM 1539 N N . SER A 1 195 ? 7.056 -8.774 -7.872 1.00 86.25 195 SER A N 1
ATOM 1540 C CA . SER A 1 195 ? 7.424 -9.653 -6.755 1.00 86.25 195 SER A CA 1
ATOM 1541 C C . SER A 1 195 ? 6.230 -10.412 -6.166 1.00 86.25 195 SER A C 1
ATOM 1543 O O . SER A 1 195 ? 6.407 -11.200 -5.237 1.00 86.25 195 SER A O 1
ATOM 1545 N N . LEU A 1 196 ? 5.007 -10.164 -6.648 1.00 85.81 196 LEU A N 1
ATOM 1546 C CA . LEU A 1 196 ? 3.789 -10.751 -6.088 1.00 85.81 196 LEU A CA 1
ATOM 1547 C C . LEU A 1 196 ? 3.415 -12.050 -6.808 1.00 85.81 196 LEU A C 1
ATOM 1549 O O . LEU A 1 196 ? 3.408 -12.083 -8.036 1.00 85.81 196 LEU A O 1
ATOM 1553 N N . PRO A 1 197 ? 2.996 -13.097 -6.076 1.00 84.75 197 PRO A N 1
ATOM 1554 C CA . PRO A 1 197 ? 2.553 -14.347 -6.689 1.00 84.75 197 PRO A CA 1
ATOM 1555 C C . PRO A 1 197 ? 1.275 -14.115 -7.491 1.00 84.75 197 PRO A C 1
ATOM 1557 O O . PRO A 1 197 ? 0.375 -13.468 -6.970 1.00 84.75 197 PRO A O 1
ATOM 1560 N N . ASP A 1 198 ? 1.143 -14.631 -8.710 1.00 81.56 198 ASP A N 1
ATOM 1561 C CA . ASP A 1 198 ? -0.095 -14.509 -9.497 1.00 81.56 198 ASP A CA 1
ATOM 1562 C C . ASP A 1 198 ? -1.315 -15.065 -8.743 1.00 81.56 198 ASP A C 1
ATOM 1564 O O . ASP A 1 198 ? -1.218 -16.054 -8.018 1.00 81.56 198 ASP A O 1
ATOM 1568 N N . GLY A 1 199 ? -2.474 -14.409 -8.864 1.00 80.50 199 GLY A N 1
ATOM 1569 C CA . GLY A 1 199 ? -3.702 -14.870 -8.199 1.00 80.50 199 GLY A CA 1
ATOM 1570 C C . GLY A 1 199 ? -3.752 -14.684 -6.674 1.00 80.50 199 GLY A C 1
ATOM 1571 O O . GLY A 1 199 ? -4.715 -15.108 -6.037 1.00 80.50 199 GLY A O 1
ATOM 1572 N N . GLY A 1 200 ? -2.727 -14.078 -6.064 1.00 83.75 200 GLY A N 1
ATOM 1573 C CA . GLY A 1 200 ? -2.620 -13.934 -4.608 1.00 83.75 200 GLY A CA 1
ATOM 1574 C C . GLY A 1 200 ? -3.730 -13.094 -3.957 1.00 83.75 200 GLY A C 1
ATOM 1575 O O . GLY A 1 200 ? -4.342 -12.234 -4.596 1.00 83.75 200 GLY A O 1
ATOM 1576 N N . SER A 1 201 ? -3.950 -13.326 -2.658 1.00 89.81 201 SER A N 1
ATOM 1577 C CA . SER A 1 201 ? -4.891 -12.552 -1.839 1.00 89.81 201 SER A CA 1
ATOM 1578 C C . SER A 1 201 ? -4.238 -11.282 -1.290 1.00 89.81 201 SER A C 1
ATOM 1580 O O . SER A 1 201 ? -3.205 -11.340 -0.620 1.00 89.81 201 SER A O 1
ATOM 1582 N N . LEU A 1 202 ? -4.866 -10.142 -1.561 1.00 92.62 202 LEU A N 1
ATOM 1583 C CA . LEU A 1 202 ? -4.491 -8.826 -1.059 1.00 92.62 202 LEU A CA 1
ATOM 1584 C C . LEU A 1 202 ? -5.388 -8.477 0.132 1.00 92.62 202 LEU A C 1
ATOM 1586 O O . LEU A 1 202 ? -6.610 -8.572 0.039 1.00 92.62 202 LEU A O 1
ATOM 1590 N N . LEU A 1 203 ? -4.792 -8.077 1.249 1.00 91.81 203 LEU A N 1
ATOM 1591 C CA . LEU A 1 203 ? -5.475 -7.749 2.496 1.00 91.81 203 LEU A CA 1
ATOM 1592 C C . LEU A 1 203 ? -5.375 -6.251 2.765 1.00 91.81 203 LEU A C 1
ATOM 1594 O O . LEU A 1 203 ? -4.276 -5.711 2.842 1.00 91.81 203 LEU A O 1
ATOM 1598 N N . THR A 1 204 ? -6.505 -5.585 2.965 1.00 90.50 204 THR A N 1
ATOM 1599 C CA . THR A 1 204 ? -6.565 -4.161 3.294 1.00 90.50 204 THR A CA 1
ATOM 1600 C C . THR A 1 204 ? -7.333 -3.927 4.592 1.00 90.50 204 THR A C 1
ATOM 1602 O O . THR A 1 204 ? -8.243 -4.680 4.938 1.00 90.50 204 THR A O 1
ATOM 1605 N N . ILE A 1 205 ? -6.964 -2.873 5.317 1.00 86.81 205 ILE A N 1
ATOM 1606 C CA . ILE A 1 205 ? -7.713 -2.355 6.475 1.00 86.81 205 ILE A CA 1
ATOM 1607 C C . ILE A 1 205 ? -8.488 -1.081 6.117 1.00 86.81 205 ILE A C 1
ATOM 1609 O O . ILE A 1 205 ? -9.114 -0.469 6.974 1.00 86.81 205 ILE A O 1
ATOM 1613 N N . ALA A 1 206 ? -8.423 -0.659 4.852 1.00 85.81 206 ALA A N 1
ATOM 1614 C CA . ALA A 1 206 ? -8.937 0.615 4.390 1.00 85.81 206 ALA A CA 1
ATOM 1615 C C . ALA A 1 206 ? -10.160 0.390 3.478 1.00 85.81 206 ALA A C 1
ATOM 1617 O O . ALA A 1 206 ? -10.012 -0.043 2.330 1.00 85.81 206 ALA A O 1
ATOM 1618 N N . PRO A 1 207 ? -11.390 0.688 3.944 1.00 85.31 207 PRO A N 1
ATOM 1619 C CA . PRO A 1 207 ? -12.613 0.423 3.181 1.00 85.31 207 PRO A CA 1
ATOM 1620 C C . PRO A 1 207 ? -12.661 1.129 1.820 1.00 85.31 207 PRO A C 1
ATOM 1622 O O . PRO A 1 207 ? -13.235 0.613 0.864 1.00 85.31 207 PRO A O 1
ATOM 1625 N N . ASN A 1 208 ? -12.021 2.293 1.702 1.00 86.44 208 ASN A N 1
ATOM 1626 C CA . ASN A 1 208 ? -11.910 3.037 0.449 1.00 86.44 208 ASN A CA 1
ATOM 1627 C C . ASN A 1 208 ? -11.113 2.280 -0.627 1.00 86.44 208 ASN A C 1
ATOM 1629 O O . ASN A 1 208 ? -11.410 2.447 -1.805 1.00 86.44 208 ASN A O 1
ATOM 1633 N N . VAL A 1 209 ? -10.146 1.435 -0.251 1.00 89.06 209 VAL A N 1
ATOM 1634 C CA . VAL A 1 209 ? -9.414 0.570 -1.194 1.00 89.06 209 VAL A CA 1
ATOM 1635 C C . VAL A 1 209 ? -10.363 -0.467 -1.792 1.00 89.06 209 VAL A C 1
ATOM 1637 O O . VAL A 1 209 ? -10.378 -0.659 -3.007 1.00 89.06 209 VAL A O 1
ATOM 1640 N N . LEU A 1 210 ? -11.185 -1.097 -0.945 1.00 88.19 210 LEU A N 1
ATOM 1641 C CA . LEU A 1 210 ? -12.190 -2.067 -1.380 1.00 88.19 210 LEU A CA 1
ATOM 1642 C C . LEU A 1 210 ? -13.228 -1.405 -2.296 1.00 88.19 210 LEU A C 1
ATOM 1644 O O . LEU A 1 210 ? -13.488 -1.918 -3.381 1.00 88.19 210 LEU A O 1
ATOM 1648 N N . ASN A 1 211 ? -13.762 -0.246 -1.897 1.00 87.12 211 ASN A N 1
ATOM 1649 C CA . ASN A 1 211 ? -14.746 0.500 -2.686 1.00 87.12 211 ASN A CA 1
ATOM 1650 C C . ASN A 1 211 ? -14.181 0.910 -4.054 1.00 87.12 211 ASN A C 1
ATOM 1652 O O . ASN A 1 211 ? -14.800 0.647 -5.084 1.00 87.12 211 ASN A O 1
ATOM 1656 N N . TYR A 1 212 ? -12.963 1.453 -4.082 1.00 87.44 212 TYR A N 1
ATOM 1657 C CA . TYR A 1 212 ? -12.289 1.815 -5.326 1.00 87.44 212 TYR A CA 1
ATOM 1658 C C . TYR A 1 212 ? -12.097 0.610 -6.255 1.00 87.44 212 TYR A C 1
ATOM 1660 O O . TYR A 1 212 ? -12.362 0.698 -7.451 1.00 87.44 212 TYR A O 1
ATOM 1668 N N . ALA A 1 213 ? -11.686 -0.542 -5.714 1.00 88.56 213 ALA A N 1
ATOM 1669 C CA . ALA A 1 213 ? -11.555 -1.764 -6.502 1.00 88.56 213 ALA A CA 1
ATOM 1670 C C . ALA A 1 213 ? -12.912 -2.240 -7.052 1.00 88.56 213 ALA A C 1
ATOM 1672 O O . ALA A 1 213 ? -12.991 -2.630 -8.218 1.00 88.56 213 ALA A O 1
ATOM 1673 N N . THR A 1 214 ? -13.988 -2.164 -6.258 1.00 86.69 214 THR A N 1
ATOM 1674 C CA . THR A 1 214 ? -15.330 -2.526 -6.739 1.00 86.69 214 THR A CA 1
ATOM 1675 C C . THR A 1 214 ? -15.812 -1.622 -7.870 1.00 86.69 214 THR A C 1
ATOM 1677 O O . THR A 1 214 ? -16.326 -2.119 -8.872 1.00 86.69 214 THR A O 1
ATOM 1680 N N . GLU A 1 215 ? -15.580 -0.313 -7.756 1.00 87.62 215 GLU A N 1
ATOM 1681 C CA . GLU A 1 215 ? -15.927 0.670 -8.786 1.00 87.62 215 GLU A CA 1
ATOM 1682 C C . GLU A 1 215 ? -15.103 0.455 -10.063 1.00 87.62 215 GLU A C 1
ATOM 1684 O O . GLU A 1 215 ? -15.661 0.425 -11.160 1.00 87.62 215 GLU A O 1
ATOM 1689 N N . LEU A 1 216 ? -13.794 0.207 -9.930 1.00 85.38 216 LEU A N 1
ATOM 1690 C CA . LEU A 1 216 ? -12.879 0.015 -11.059 1.00 85.38 216 LEU A CA 1
ATOM 1691 C C . LEU A 1 216 ? -13.253 -1.192 -11.939 1.00 85.38 216 LEU A C 1
ATOM 1693 O O . LEU A 1 216 ? -13.093 -1.149 -13.166 1.00 85.38 216 LEU A O 1
ATOM 1697 N N . PHE A 1 217 ? -13.742 -2.270 -11.322 1.00 84.56 217 PHE A N 1
ATOM 1698 C CA . PHE A 1 217 ? -14.117 -3.506 -12.016 1.00 84.56 217 PHE A CA 1
ATOM 1699 C C . PHE A 1 217 ? -15.624 -3.643 -12.266 1.00 84.56 217 PHE A C 1
ATOM 1701 O O . PHE A 1 217 ? -16.038 -4.600 -12.920 1.00 84.56 217 PHE A O 1
ATOM 1708 N N . GLY A 1 218 ? -16.450 -2.717 -11.769 1.00 81.19 218 GLY A N 1
ATOM 1709 C CA . GLY A 1 218 ? -17.909 -2.831 -11.843 1.00 81.19 218 GLY A CA 1
ATOM 1710 C C . GLY A 1 218 ? -18.453 -4.068 -11.121 1.00 81.19 218 GLY A C 1
ATOM 1711 O O . GLY A 1 218 ? -19.574 -4.504 -11.385 1.00 81.19 218 GLY A O 1
ATOM 1712 N N . THR A 1 219 ? -17.662 -4.673 -10.233 1.00 67.88 219 THR A N 1
ATOM 1713 C CA . THR A 1 219 ? -18.139 -5.743 -9.365 1.00 67.88 219 THR A CA 1
ATOM 1714 C C . THR A 1 219 ? -19.034 -5.072 -8.334 1.00 67.88 219 THR A C 1
ATOM 1716 O O . THR A 1 219 ? -18.564 -4.190 -7.622 1.00 67.88 219 THR A O 1
ATOM 1719 N N . GLY A 1 220 ? -20.320 -5.431 -8.287 1.00 62.81 220 GLY A N 1
ATOM 1720 C CA . GLY A 1 220 ? -21.273 -4.894 -7.309 1.00 62.81 220 GLY A CA 1
ATOM 1721 C C . GLY A 1 220 ? -20.794 -5.018 -5.849 1.00 62.81 220 GLY A C 1
ATOM 1722 O O . GLY A 1 220 ? -19.715 -5.554 -5.589 1.00 62.81 220 GLY A O 1
ATOM 1723 N N . PRO A 1 221 ? -21.588 -4.544 -4.872 1.00 63.53 221 PRO A N 1
ATOM 1724 C CA . PRO A 1 221 ? -21.147 -4.434 -3.484 1.00 63.53 221 PRO A CA 1
ATOM 1725 C C . PRO A 1 221 ? -20.574 -5.759 -2.946 1.00 63.53 221 PRO A C 1
ATOM 1727 O O . PRO A 1 221 ? -21.067 -6.832 -3.323 1.00 63.53 221 PRO A O 1
ATOM 1730 N N . PRO A 1 222 ? -19.556 -5.703 -2.062 1.00 63.31 222 PRO A N 1
ATOM 1731 C CA . PRO A 1 222 ? -18.889 -6.891 -1.545 1.00 63.31 222 PRO A CA 1
ATOM 1732 C C . PRO A 1 222 ? -19.895 -7.875 -0.956 1.00 63.31 222 PRO A C 1
ATOM 1734 O O . PRO A 1 222 ? -20.772 -7.485 -0.181 1.00 63.31 222 PRO A O 1
ATOM 1737 N N . LYS A 1 223 ? -19.759 -9.163 -1.285 1.00 58.75 223 LYS A N 1
ATOM 1738 C CA . LYS A 1 223 ? -20.551 -10.192 -0.609 1.00 58.75 223 LYS A CA 1
ATOM 1739 C C . LYS A 1 223 ? -19.979 -10.381 0.803 1.00 58.75 223 LYS A C 1
ATOM 1741 O O . LYS A 1 223 ? -18.774 -10.611 0.921 1.00 58.75 223 LYS A O 1
ATOM 1746 N N . PRO A 1 224 ? -20.793 -10.293 1.870 1.00 56.78 224 PRO A N 1
ATOM 1747 C CA . PRO A 1 224 ? -20.331 -10.666 3.201 1.00 56.78 224 PRO A CA 1
ATOM 1748 C C . PRO A 1 224 ? -19.948 -12.149 3.185 1.00 56.78 224 PRO A C 1
ATOM 1750 O O . PRO A 1 224 ? -20.699 -12.978 2.660 1.00 56.78 224 PRO A O 1
ATOM 1753 N N . SER A 1 225 ? -18.770 -12.487 3.714 1.00 51.59 225 SER A N 1
ATOM 1754 C CA . SER A 1 225 ? -18.389 -13.891 3.857 1.00 51.59 225 SER A CA 1
ATOM 1755 C C . SER A 1 225 ? -19.314 -14.558 4.887 1.00 51.59 225 SER A C 1
ATOM 1757 O O . SER A 1 225 ? -19.615 -13.993 5.936 1.00 51.59 225 SER A O 1
ATOM 1759 N N . MET A 1 226 ? -19.833 -15.746 4.560 1.00 42.56 226 MET A N 1
ATOM 1760 C CA . MET A 1 226 ? -20.705 -16.536 5.447 1.00 42.56 226 MET A CA 1
ATOM 1761 C C . MET A 1 226 ? -19.914 -17.427 6.421 1.00 42.56 226 MET A C 1
ATOM 1763 O O . MET A 1 226 ? -20.480 -18.353 7.008 1.00 42.56 226 MET A O 1
ATOM 1767 N N . GLU A 1 227 ? -18.613 -17.195 6.606 1.00 44.78 227 GLU A N 1
ATOM 1768 C CA . GLU A 1 227 ? -17.827 -18.003 7.534 1.00 44.78 227 GLU A CA 1
ATOM 1769 C C . GLU A 1 227 ? -18.060 -17.543 8.975 1.00 44.78 227 GLU A C 1
ATOM 1771 O O . GLU A 1 227 ? -17.686 -16.457 9.404 1.00 44.78 227 GLU A O 1
ATOM 1776 N N . LYS A 1 228 ? -18.742 -18.417 9.719 1.00 39.06 228 LYS A N 1
ATOM 1777 C CA . LYS A 1 228 ? -18.964 -18.352 11.164 1.00 39.06 228 LYS A CA 1
ATOM 1778 C C . LYS A 1 228 ? -17.612 -18.482 11.887 1.00 39.06 228 LYS A C 1
ATOM 1780 O O . LYS A 1 228 ? -17.235 -19.561 12.331 1.00 39.06 228 LYS A O 1
ATOM 1785 N N . GLY A 1 229 ? -16.889 -17.376 11.991 1.00 44.38 229 GLY A N 1
ATOM 1786 C CA . GLY A 1 229 ? -15.669 -17.210 12.776 1.00 44.38 229 GLY A CA 1
ATOM 1787 C C . GLY A 1 229 ? -15.609 -15.788 13.329 1.00 44.38 229 GLY A C 1
ATOM 1788 O O . GLY A 1 229 ? -16.274 -14.900 12.809 1.00 44.38 229 GLY A O 1
ATOM 1789 N N . ALA A 1 230 ? -14.864 -15.571 14.412 1.00 46.41 230 ALA A N 1
ATOM 1790 C CA . ALA A 1 230 ? -14.855 -14.339 15.213 1.00 46.41 230 ALA A CA 1
ATOM 1791 C C . ALA A 1 230 ? -14.317 -13.070 14.503 1.00 46.41 230 ALA A C 1
ATOM 1793 O O . ALA A 1 230 ? -14.114 -12.049 15.155 1.00 46.41 230 ALA A O 1
ATOM 1794 N N . SER A 1 231 ? -14.108 -13.111 13.188 1.00 56.44 231 SER A N 1
ATOM 1795 C CA . SER A 1 231 ? -13.568 -12.023 12.379 1.00 56.44 231 SER A CA 1
ATOM 1796 C C . SER A 1 231 ? -14.394 -11.857 11.099 1.00 56.44 231 SER A C 1
ATOM 1798 O O . SER A 1 231 ? -14.454 -12.733 10.237 1.00 56.44 231 SER A O 1
ATOM 1800 N N . SER A 1 232 ? -15.086 -10.722 10.992 1.00 70.75 232 SER A N 1
ATOM 1801 C CA . SER A 1 232 ? -15.907 -10.367 9.836 1.00 70.75 232 SER A CA 1
ATOM 1802 C C . SER A 1 232 ? -15.024 -9.858 8.698 1.00 70.75 232 SER A C 1
ATOM 1804 O O . SER A 1 232 ? -14.619 -8.699 8.683 1.00 70.75 232 SER A O 1
ATOM 1806 N N . PHE A 1 233 ? -14.732 -10.732 7.735 1.00 80.88 233 PHE A N 1
ATOM 1807 C CA . PHE A 1 233 ? -14.039 -10.360 6.503 1.00 80.88 233 PHE A CA 1
ATOM 1808 C C . PHE A 1 233 ? -15.026 -10.075 5.377 1.00 80.88 233 PHE A C 1
ATOM 1810 O O . PHE A 1 233 ? -15.990 -10.825 5.162 1.00 80.88 233 PHE A O 1
ATOM 1817 N N . ARG A 1 234 ? -14.737 -9.032 4.594 1.00 85.88 234 ARG A N 1
ATOM 1818 C CA . ARG A 1 234 ? -15.389 -8.812 3.296 1.00 85.88 234 ARG A CA 1
ATOM 1819 C C . ARG A 1 234 ? -14.424 -9.186 2.193 1.00 85.88 234 ARG A C 1
ATOM 1821 O O . ARG A 1 234 ? -13.310 -8.677 2.151 1.00 85.88 234 ARG A O 1
ATOM 1828 N N . THR A 1 235 ? -14.865 -10.046 1.287 1.00 86.75 235 THR A N 1
ATOM 1829 C CA . THR A 1 235 ? -14.014 -10.567 0.219 1.00 86.75 235 THR A CA 1
ATOM 1830 C C . THR A 1 235 ? -14.646 -10.287 -1.130 1.00 86.75 235 THR A C 1
ATOM 1832 O O . THR A 1 235 ? -15.838 -10.529 -1.333 1.00 86.75 235 THR A O 1
ATOM 1835 N N . ILE A 1 236 ? -13.838 -9.801 -2.068 1.00 88.44 236 ILE A N 1
ATOM 1836 C CA . ILE A 1 236 ? -14.219 -9.661 -3.472 1.00 88.44 236 ILE A CA 1
ATOM 1837 C C . ILE A 1 236 ? -13.184 -10.348 -4.357 1.00 88.44 236 ILE A C 1
ATOM 1839 O O . ILE A 1 236 ? -11.981 -10.258 -4.117 1.00 88.44 236 ILE A O 1
ATOM 1843 N N . TYR A 1 237 ? -13.667 -11.035 -5.386 1.00 89.69 237 TYR A N 1
ATOM 1844 C CA . TYR A 1 237 ? -12.826 -11.564 -6.452 1.00 89.69 237 TYR A CA 1
ATOM 1845 C C . TYR A 1 237 ? -12.873 -10.593 -7.629 1.00 89.69 237 TYR A C 1
ATOM 1847 O O . TYR A 1 237 ? -13.959 -10.272 -8.123 1.00 89.69 237 TYR A O 1
ATOM 1855 N N . LEU A 1 238 ? -11.706 -10.112 -8.051 1.00 89.06 238 LEU A N 1
ATOM 1856 C CA . LEU A 1 238 ? -11.575 -9.170 -9.153 1.00 89.06 238 LEU A CA 1
ATOM 1857 C C . LEU A 1 238 ? -11.336 -9.956 -10.445 1.00 89.06 238 LEU A C 1
ATOM 1859 O O . LEU A 1 238 ? -10.350 -10.692 -10.539 1.00 89.06 238 LEU A O 1
ATOM 1863 N N . PRO A 1 239 ? -12.231 -9.841 -11.443 1.00 86.31 239 PRO A N 1
ATOM 1864 C CA . PRO A 1 239 ? -12.132 -10.641 -12.650 1.00 86.31 239 PRO A CA 1
ATOM 1865 C C . PRO A 1 239 ? -10.855 -10.300 -13.412 1.00 86.31 239 PRO A C 1
ATOM 1867 O O . PRO A 1 239 ? -10.390 -9.156 -13.421 1.00 86.31 239 PRO A O 1
ATOM 1870 N N . ARG A 1 240 ? -10.311 -11.300 -14.106 1.00 83.94 240 ARG A N 1
ATOM 1871 C CA . ARG A 1 240 ? -9.197 -11.085 -15.022 1.00 83.94 240 ARG A CA 1
ATOM 1872 C C . ARG A 1 240 ? -9.600 -10.062 -16.085 1.00 83.94 240 ARG A C 1
ATOM 1874 O O . ARG A 1 240 ? -10.584 -10.255 -16.799 1.00 83.94 240 ARG A O 1
ATOM 1881 N N . SER A 1 241 ? -8.843 -8.975 -16.198 1.00 76.81 241 SER A N 1
ATOM 1882 C CA . SER A 1 241 ? -9.074 -7.968 -17.229 1.00 76.81 241 SER A CA 1
ATOM 1883 C C . SER A 1 241 ? -8.777 -8.579 -18.601 1.00 76.81 241 SER A C 1
ATOM 1885 O O . SER A 1 241 ? -7.682 -9.096 -18.830 1.00 76.81 241 SER A O 1
ATOM 1887 N N . SER A 1 242 ? -9.739 -8.536 -19.526 1.00 60.22 242 SER A N 1
ATOM 1888 C CA . SER A 1 242 ? -9.501 -8.922 -20.919 1.00 60.22 242 SER A CA 1
ATOM 1889 C C . SER A 1 242 ? -8.523 -7.938 -21.563 1.00 60.22 242 SER A C 1
ATOM 1891 O O . SER A 1 242 ? -8.720 -6.724 -21.471 1.00 60.22 242 SER A O 1
ATOM 1893 N N . VAL A 1 243 ? -7.513 -8.465 -22.257 1.00 54.72 243 VAL A N 1
ATOM 1894 C CA . VAL A 1 243 ? -6.444 -7.717 -22.954 1.00 54.72 243 VAL A CA 1
ATOM 1895 C C . VAL A 1 243 ? -6.989 -6.708 -23.989 1.00 54.72 243 VAL A C 1
ATOM 1897 O O . VAL A 1 243 ? -6.291 -5.782 -24.378 1.00 54.72 243 VAL A O 1
ATOM 1900 N N . GLU A 1 244 ? -8.259 -6.813 -24.392 1.00 45.62 244 GLU A N 1
ATOM 1901 C CA . GLU A 1 244 ? -8.883 -5.959 -25.417 1.00 45.62 244 GLU A CA 1
ATOM 1902 C C . GLU A 1 244 ? -9.393 -4.592 -24.921 1.00 45.62 244 GLU A C 1
ATOM 1904 O O . GLU A 1 244 ? -9.813 -3.753 -25.722 1.00 45.62 244 GLU A O 1
ATOM 1909 N N . SER A 1 245 ? -9.344 -4.311 -23.615 1.00 46.31 245 SER A N 1
ATOM 1910 C CA . SER A 1 245 ? -9.659 -2.970 -23.115 1.00 46.31 245 SER A CA 1
ATOM 1911 C C . SER A 1 245 ? -8.463 -2.048 -23.388 1.00 46.31 245 SER A C 1
ATOM 1913 O O . SER A 1 245 ? -7.433 -2.164 -22.731 1.00 46.31 245 SER A O 1
ATOM 1915 N N . ARG A 1 246 ? -8.631 -1.129 -24.349 1.00 41.12 246 ARG A N 1
ATOM 1916 C CA . ARG A 1 246 ? -7.726 -0.062 -24.844 1.00 41.12 246 ARG A CA 1
ATOM 1917 C C . ARG A 1 246 ? -7.086 0.883 -23.796 1.00 41.12 246 ARG A C 1
ATOM 1919 O O . ARG A 1 246 ? -6.672 1.987 -24.137 1.00 41.12 246 ARG A O 1
ATOM 1926 N N . MET A 1 247 ? -6.977 0.492 -22.532 1.00 45.62 247 MET A N 1
ATOM 1927 C CA . MET A 1 247 ? -6.214 1.198 -21.504 1.00 45.62 247 MET A CA 1
ATOM 1928 C C . MET A 1 247 ? -4.986 0.375 -21.111 1.00 45.62 247 MET A C 1
ATOM 1930 O O . MET A 1 247 ? -4.878 -0.104 -19.988 1.00 45.62 247 MET A O 1
ATOM 1934 N N . GLU A 1 248 ? -4.036 0.261 -22.039 1.00 46.34 248 GLU A N 1
ATOM 1935 C CA . GLU A 1 248 ? -2.699 -0.339 -21.849 1.00 46.34 248 GLU A CA 1
ATOM 1936 C C . GLU A 1 248 ? -1.869 0.319 -20.720 1.00 46.34 248 GLU A C 1
ATOM 1938 O O . GLU A 1 248 ? -0.788 -0.154 -20.393 1.00 46.34 248 GLU A O 1
ATOM 1943 N N . ASN A 1 249 ? -2.376 1.382 -20.080 1.00 56.81 249 ASN A N 1
ATOM 1944 C CA . ASN A 1 249 ? -1.613 2.243 -19.174 1.00 56.81 249 ASN A CA 1
ATOM 1945 C C . ASN A 1 249 ? -2.145 2.316 -17.730 1.00 56.81 249 ASN A C 1
ATOM 1947 O O . ASN A 1 249 ? -1.635 3.125 -16.953 1.00 56.81 249 ASN A O 1
ATOM 1951 N N . ASP A 1 250 ? -3.163 1.537 -17.339 1.00 76.81 250 ASP A N 1
ATOM 1952 C CA . ASP A 1 250 ? -3.619 1.536 -15.939 1.00 76.81 250 ASP A CA 1
ATOM 1953 C C . ASP A 1 250 ? -2.950 0.416 -15.127 1.00 76.81 250 ASP A C 1
ATOM 1955 O O . ASP A 1 250 ? -3.452 -0.708 -15.031 1.00 76.81 250 ASP A O 1
ATOM 1959 N N . SER A 1 251 ? -1.796 0.741 -14.532 1.00 80.06 251 SER A N 1
ATOM 1960 C CA . SER A 1 251 ? -1.028 -0.179 -13.684 1.00 80.06 251 SER A CA 1
ATOM 1961 C C . SER A 1 251 ? -1.822 -0.694 -12.481 1.00 80.06 251 SER A C 1
ATOM 1963 O O . SER A 1 251 ? -1.570 -1.803 -12.017 1.00 80.06 251 SER A O 1
ATOM 1965 N N . VAL A 1 252 ? -2.811 0.068 -12.001 1.00 88.31 252 VAL A N 1
ATOM 1966 C CA . VAL A 1 252 ? -3.654 -0.327 -10.869 1.00 88.31 252 VAL A CA 1
ATOM 1967 C C . VAL A 1 252 ? -4.640 -1.403 -11.296 1.00 88.31 252 VAL A C 1
ATOM 1969 O O . VAL A 1 252 ? -4.756 -2.430 -10.630 1.00 88.31 252 VAL A O 1
ATOM 1972 N N . ARG A 1 253 ? -5.311 -1.214 -12.439 1.00 88.06 253 ARG A N 1
ATOM 1973 C CA . ARG A 1 253 ? -6.217 -2.229 -12.998 1.00 88.06 253 ARG A CA 1
ATOM 1974 C C . ARG A 1 253 ? -5.469 -3.514 -13.352 1.00 88.06 253 ARG A C 1
ATOM 1976 O O . ARG A 1 253 ? -5.971 -4.599 -13.071 1.00 88.06 253 ARG A O 1
ATOM 1983 N N . ALA A 1 254 ? -4.275 -3.398 -13.934 1.00 86.75 254 ALA A N 1
ATOM 1984 C CA . ALA A 1 254 ? -3.431 -4.548 -14.246 1.00 86.75 254 ALA A CA 1
ATOM 1985 C C . ALA A 1 254 ? -2.985 -5.293 -12.976 1.00 86.75 254 ALA A C 1
ATOM 1987 O O . ALA A 1 254 ? -3.116 -6.511 -12.914 1.00 86.75 254 ALA A O 1
ATOM 1988 N N . GLY A 1 255 ? -2.530 -4.570 -11.947 1.00 87.12 255 GLY A N 1
ATOM 1989 C CA . GLY A 1 255 ? -2.083 -5.163 -10.683 1.00 87.12 255 GLY A CA 1
ATOM 1990 C C . GLY A 1 255 ? -3.199 -5.831 -9.873 1.00 87.12 255 GLY A C 1
ATOM 1991 O O . GLY A 1 255 ? -2.969 -6.850 -9.225 1.00 87.12 255 GLY A O 1
ATOM 1992 N N . LEU A 1 256 ? -4.419 -5.289 -9.935 1.00 90.31 256 LEU A N 1
ATOM 1993 C CA . LEU A 1 256 ? -5.601 -5.839 -9.262 1.00 90.31 256 LEU A CA 1
ATOM 1994 C C . LEU A 1 256 ? -6.294 -6.973 -10.032 1.00 90.31 256 LEU A C 1
ATOM 1996 O O . LEU A 1 256 ? -7.116 -7.688 -9.462 1.00 90.31 256 LEU A O 1
ATOM 2000 N N . SER A 1 257 ? -6.006 -7.125 -11.321 1.00 89.75 257 SER A N 1
ATOM 2001 C CA . SER A 1 257 ? -6.644 -8.131 -12.168 1.00 89.75 257 SER A CA 1
ATOM 2002 C C . SER A 1 257 ? -6.343 -9.546 -11.669 1.00 89.75 257 SER A C 1
ATOM 2004 O O . SER A 1 257 ? -5.190 -9.879 -11.408 1.00 89.75 257 SER A O 1
ATOM 2006 N N . ASP A 1 258 ? -7.373 -10.398 -11.628 1.00 89.62 258 ASP A N 1
ATOM 2007 C CA . ASP A 1 258 ? -7.277 -11.797 -11.180 1.00 89.62 258 ASP A CA 1
ATOM 2008 C C . ASP A 1 258 ? -6.808 -11.943 -9.719 1.00 89.62 258 ASP A C 1
ATOM 2010 O O . ASP A 1 258 ? -6.154 -12.913 -9.352 1.00 89.62 258 ASP A O 1
ATOM 2014 N N . ARG A 1 259 ? -7.111 -10.957 -8.863 1.00 90.38 259 ARG A N 1
ATOM 2015 C CA . ARG A 1 259 ? -6.762 -10.966 -7.434 1.00 90.38 259 ARG A CA 1
ATOM 2016 C C . ARG A 1 259 ? -7.999 -11.092 -6.557 1.00 90.38 259 ARG A C 1
ATOM 2018 O O . ARG A 1 259 ? -9.092 -10.650 -6.910 1.00 90.38 259 ARG A O 1
ATOM 2025 N N . THR A 1 260 ? -7.805 -11.651 -5.368 1.00 91.06 260 THR A N 1
ATOM 2026 C CA . THR A 1 260 ? -8.813 -11.614 -4.301 1.00 91.06 260 THR A CA 1
ATOM 2027 C C . THR A 1 260 ? -8.463 -10.482 -3.346 1.00 91.06 260 THR A C 1
ATOM 2029 O O . THR A 1 260 ? -7.353 -10.460 -2.823 1.00 91.06 260 THR A O 1
ATOM 2032 N N . LEU A 1 261 ? -9.382 -9.544 -3.118 1.00 91.12 261 LEU A N 1
ATOM 2033 C CA . LEU A 1 261 ? -9.204 -8.454 -2.158 1.00 91.12 261 LEU A CA 1
ATOM 2034 C C . LEU A 1 261 ? -10.043 -8.737 -0.907 1.00 91.12 261 LEU A C 1
ATOM 2036 O O . LEU A 1 261 ? -11.236 -9.035 -1.002 1.00 91.12 261 LEU A O 1
ATOM 2040 N N . ILE A 1 262 ? -9.406 -8.663 0.258 1.00 90.75 262 ILE A N 1
ATOM 2041 C CA . ILE A 1 262 ? -9.981 -8.964 1.568 1.00 90.75 262 ILE A CA 1
ATOM 2042 C C . ILE A 1 262 ? -9.901 -7.696 2.421 1.00 90.75 262 ILE A C 1
ATOM 2044 O O . ILE A 1 262 ? -8.819 -7.145 2.601 1.00 90.75 262 ILE A O 1
ATOM 2048 N N . LEU A 1 263 ? -11.031 -7.236 2.951 1.00 89.31 263 LEU A N 1
ATOM 2049 C CA . LEU A 1 263 ? -11.103 -6.161 3.940 1.00 89.31 263 LEU A CA 1
ATOM 2050 C C . LEU A 1 263 ? -11.276 -6.756 5.336 1.00 89.31 263 LEU A C 1
ATOM 2052 O O . LEU A 1 263 ? -12.141 -7.614 5.542 1.00 89.31 263 LEU A O 1
ATOM 2056 N N . VAL A 1 264 ? -10.468 -6.268 6.276 1.00 83.56 264 VAL A N 1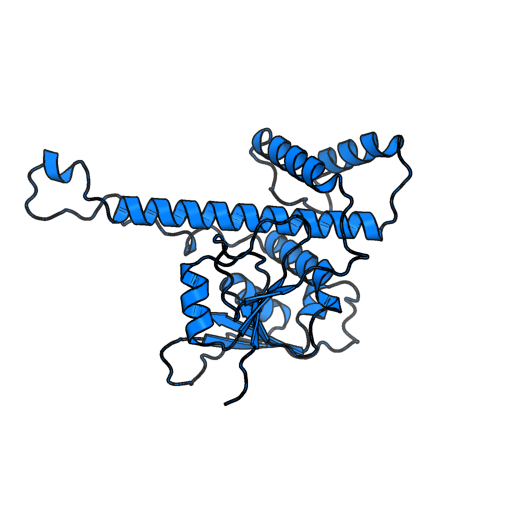
ATOM 2057 C CA . VAL A 1 264 ? -10.588 -6.576 7.705 1.00 83.56 264 VAL A CA 1
ATOM 2058 C C . VAL A 1 264 ? -11.330 -5.439 8.396 1.00 83.56 264 VAL A C 1
ATOM 2060 O O . VAL A 1 264 ? -10.771 -4.346 8.520 1.00 83.56 264 VAL A O 1
ATOM 2063 N N . ASP A 1 265 ? -12.559 -5.711 8.840 1.00 68.38 265 ASP A N 1
ATOM 2064 C CA . ASP A 1 265 ? -13.367 -4.782 9.645 1.00 68.38 265 ASP A CA 1
ATOM 2065 C C . ASP A 1 265 ? -12.795 -4.653 11.068 1.00 68.38 265 ASP A C 1
ATOM 2067 O O . ASP A 1 265 ? -12.410 -5.678 11.681 1.00 68.38 265 ASP A O 1
#